Protein AF-A0A7J5X6H4-F1 (afdb_monomer_lite)

Structure (mmCIF, N/CA/C/O backbone):
data_AF-A0A7J5X6H4-F1
#
_entry.id   AF-A0A7J5X6H4-F1
#
loop_
_atom_site.group_PDB
_atom_site.id
_atom_site.type_symbol
_atom_site.label_atom_id
_atom_site.label_alt_id
_atom_site.label_comp_id
_atom_site.label_asym_id
_atom_site.label_entity_id
_atom_site.label_seq_id
_atom_site.pdbx_PDB_ins_code
_atom_site.Cartn_x
_atom_site.Cartn_y
_atom_site.Cartn_z
_atom_site.occupancy
_atom_site.B_iso_or_equiv
_atom_site.auth_seq_id
_atom_site.auth_comp_id
_atom_site.auth_asym_id
_atom_site.auth_atom_id
_atom_site.pdbx_PDB_model_num
ATOM 1 N N . MET A 1 1 ? -6.003 13.664 -10.709 1.00 38.59 1 MET A N 1
ATOM 2 C CA . MET A 1 1 ? -7.354 13.276 -10.246 1.00 38.59 1 MET A CA 1
ATOM 3 C C . MET A 1 1 ? -8.088 14.553 -9.871 1.00 38.59 1 MET A C 1
ATOM 5 O O . MET A 1 1 ? -7.784 15.135 -8.844 1.00 38.59 1 MET A O 1
ATOM 9 N N . SER A 1 2 ? -8.941 15.059 -10.762 1.00 29.34 2 SER A N 1
ATOM 10 C CA . SER A 1 2 ? -9.723 16.275 -10.517 1.00 29.34 2 SER A CA 1
ATOM 11 C C . SER A 1 2 ? -10.980 15.884 -9.742 1.00 29.34 2 SER A C 1
ATOM 13 O O . SER A 1 2 ? -11.871 15.232 -10.289 1.00 29.34 2 SER A O 1
ATOM 15 N N . TRP A 1 3 ? -11.030 16.236 -8.460 1.00 33.06 3 TRP A N 1
ATOM 16 C CA . TRP A 1 3 ? -12.261 16.201 -7.680 1.00 33.06 3 TRP A CA 1
ATOM 17 C C . TRP A 1 3 ? -13.093 17.415 -8.091 1.00 33.06 3 TRP A C 1
ATOM 19 O O . TRP A 1 3 ? -12.982 18.482 -7.498 1.00 33.06 3 TRP A O 1
ATOM 29 N N . ARG A 1 4 ? -13.897 17.293 -9.151 1.00 38.09 4 ARG A N 1
ATOM 30 C CA . ARG A 1 4 ? -14.998 18.244 -9.327 1.00 38.09 4 ARG A CA 1
ATOM 31 C C . ARG A 1 4 ? -16.050 17.879 -8.294 1.00 38.09 4 ARG A C 1
ATOM 33 O O . ARG A 1 4 ? -16.561 16.759 -8.318 1.00 38.09 4 ARG A O 1
ATOM 40 N N . ALA A 1 5 ? -16.324 18.805 -7.384 1.00 43.31 5 ALA A N 1
ATOM 41 C CA . ALA A 1 5 ? -17.472 18.722 -6.503 1.00 43.31 5 ALA A CA 1
ATOM 42 C C . ALA A 1 5 ? -18.720 18.532 -7.375 1.00 43.31 5 ALA A C 1
ATOM 44 O O . ALA A 1 5 ? -19.018 19.364 -8.232 1.00 43.31 5 ALA A O 1
ATOM 45 N N . CYS A 1 6 ? -19.420 17.413 -7.197 1.00 42.03 6 CYS A N 1
ATOM 46 C CA . CYS A 1 6 ? -20.779 17.285 -7.695 1.00 42.03 6 CYS A CA 1
ATOM 47 C C . CYS A 1 6 ? -21.624 18.251 -6.863 1.00 42.03 6 CYS A C 1
ATOM 49 O O . CYS A 1 6 ? -22.014 17.924 -5.745 1.00 42.03 6 CYS A O 1
ATOM 51 N N . THR A 1 7 ? -21.861 19.459 -7.367 1.00 52.81 7 THR A N 1
ATOM 52 C CA . THR A 1 7 ? -22.897 20.328 -6.820 1.00 52.81 7 THR A CA 1
ATOM 53 C C . THR A 1 7 ? -24.227 19.620 -7.045 1.00 52.81 7 THR A C 1
ATOM 55 O O . THR A 1 7 ? -24.666 19.443 -8.178 1.00 52.81 7 THR A O 1
ATOM 58 N N . CYS A 1 8 ? -24.822 19.123 -5.961 1.00 43.25 8 CYS A N 1
ATOM 59 C CA . CYS A 1 8 ? -26.170 18.580 -5.991 1.00 43.25 8 CYS A CA 1
ATOM 60 C C . CYS A 1 8 ? -27.119 19.772 -6.186 1.00 43.25 8 CYS A C 1
ATOM 62 O O . CYS A 1 8 ? -27.132 20.657 -5.321 1.00 43.25 8 CYS A O 1
ATOM 64 N N . PRO A 1 9 ? -27.851 19.878 -7.309 1.00 50.19 9 PRO A N 1
ATOM 65 C CA . PRO A 1 9 ? -28.861 20.914 -7.454 1.00 50.19 9 PRO A CA 1
ATOM 66 C C . PRO A 1 9 ? -29.876 20.726 -6.328 1.00 50.19 9 PRO A C 1
ATOM 68 O O . PRO A 1 9 ? -30.344 19.611 -6.102 1.00 50.19 9 PRO A O 1
ATOM 71 N N . LYS A 1 10 ? -30.196 21.790 -5.586 1.00 54.41 10 LYS A N 1
ATOM 72 C CA . LYS A 1 10 ? -31.256 21.723 -4.577 1.00 54.41 10 LYS A CA 1
ATOM 73 C C . LYS A 1 10 ? -32.559 21.375 -5.294 1.00 54.41 10 LYS A C 1
ATOM 75 O O . LYS A 1 10 ? -33.054 22.165 -6.095 1.00 54.41 10 LYS A O 1
ATOM 80 N N . TYR A 1 11 ? -33.077 20.179 -5.040 1.00 48.47 11 TYR A N 1
ATOM 81 C CA . TYR A 1 11 ? -34.356 19.756 -5.584 1.00 48.47 11 TYR A CA 1
ATOM 82 C C . TYR A 1 11 ? -35.461 20.514 -4.844 1.00 48.47 11 TYR A C 1
ATOM 84 O O . TYR A 1 11 ? -35.683 20.293 -3.657 1.00 48.47 11 TYR A O 1
ATOM 92 N N . HIS A 1 12 ? -36.111 21.451 -5.532 1.00 55.59 12 HIS A N 1
ATOM 93 C CA . HIS A 1 12 ? -37.242 22.227 -5.011 1.00 55.59 12 HIS A CA 1
ATOM 94 C C . HIS A 1 12 ? -38.598 21.721 -5.540 1.00 55.59 12 HIS A C 1
ATO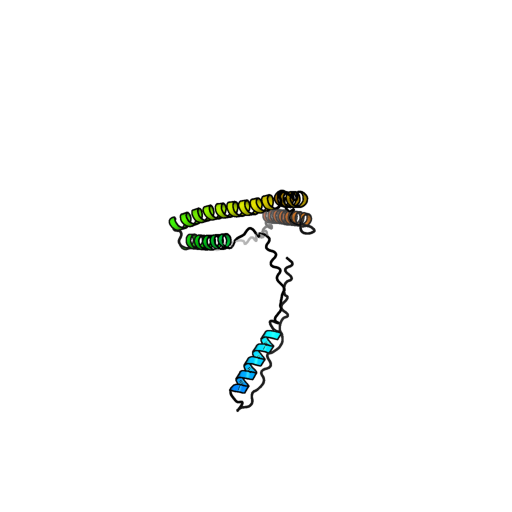M 96 O O . HIS A 1 12 ? -39.619 22.367 -5.329 1.00 55.59 12 HIS A O 1
ATOM 102 N N . GLY A 1 13 ? -38.627 20.574 -6.229 1.00 54.59 13 GLY A N 1
ATOM 103 C CA . GLY A 1 13 ? -39.860 19.982 -6.744 1.00 54.59 13 GLY A CA 1
ATOM 104 C C . GLY A 1 13 ? -40.631 19.246 -5.651 1.00 54.59 13 GLY A C 1
ATOM 105 O O . GLY A 1 13 ? -40.137 18.266 -5.095 1.00 54.59 13 GLY A O 1
ATOM 106 N N . SER A 1 14 ? -41.847 19.700 -5.352 1.00 58.19 14 SER A N 1
ATOM 107 C CA . SER A 1 14 ? -42.823 18.927 -4.583 1.00 58.19 14 SER A CA 1
ATOM 108 C C . SER A 1 14 ? -43.127 17.624 -5.326 1.00 58.19 14 SER A C 1
ATOM 110 O O . SER A 1 14 ? -43.444 17.658 -6.515 1.00 58.19 14 SER A O 1
ATOM 112 N N . ILE A 1 15 ? -43.037 16.479 -4.641 1.00 55.31 15 ILE A N 1
ATOM 113 C CA . ILE A 1 15 ? -43.498 15.195 -5.184 1.00 55.31 15 ILE A CA 1
ATOM 114 C C . ILE A 1 15 ? -44.985 15.371 -5.531 1.00 55.31 15 ILE A C 1
ATOM 116 O O . ILE A 1 15 ? -45.755 15.730 -4.637 1.00 55.31 15 ILE A O 1
ATOM 120 N N . PRO A 1 16 ? -45.414 15.171 -6.789 1.00 52.88 16 PRO A N 1
ATOM 121 C CA . PRO A 1 16 ? -46.815 15.327 -7.143 1.00 52.88 16 PRO A CA 1
ATOM 122 C C . PRO A 1 16 ? -47.627 14.230 -6.445 1.00 52.88 16 PRO A C 1
ATOM 124 O O . PRO A 1 16 ? -47.624 13.073 -6.865 1.00 52.88 16 PRO A O 1
ATOM 127 N N . SER A 1 17 ? -48.328 14.581 -5.364 1.00 58.22 17 SER A N 1
ATOM 128 C CA . SER A 1 17 ? -49.315 13.701 -4.741 1.00 58.22 17 SER A CA 1
ATOM 129 C C . SER A 1 17 ? -50.528 13.628 -5.662 1.00 58.22 17 SER A C 1
ATOM 131 O O . SER A 1 17 ? -51.411 14.486 -5.623 1.00 58.22 17 SER A O 1
ATOM 133 N N . ARG A 1 18 ? -50.545 12.631 -6.549 1.00 62.78 18 ARG A N 1
ATOM 134 C CA . ARG A 1 18 ? -51.697 12.364 -7.413 1.00 62.78 18 ARG A CA 1
ATOM 135 C C . ARG A 1 18 ? -52.830 11.785 -6.549 1.00 62.78 18 ARG A C 1
ATOM 137 O O . ARG A 1 18 ? -52.594 10.770 -5.893 1.00 62.78 18 ARG A O 1
ATOM 144 N N . PRO A 1 19 ? -54.032 12.389 -6.510 1.00 63.59 19 PRO A N 1
ATOM 145 C CA . PRO A 1 19 ? -55.163 11.809 -5.791 1.00 63.59 19 PRO A CA 1
ATOM 146 C C . PRO A 1 19 ? -55.613 10.541 -6.523 1.00 63.59 19 PRO A C 1
ATOM 148 O O . PRO A 1 19 ? -55.881 10.598 -7.724 1.00 63.59 19 PRO A O 1
ATOM 151 N N . TYR A 1 20 ? -55.677 9.404 -5.826 1.00 64.81 20 TYR A N 1
ATOM 152 C CA . TYR A 1 20 ? -56.190 8.161 -6.407 1.00 64.81 20 TYR A CA 1
ATOM 153 C C . TYR A 1 20 ? -57.707 8.077 -6.240 1.00 64.81 20 TYR A C 1
ATOM 155 O O . TYR A 1 20 ? -58.208 8.351 -5.146 1.00 64.81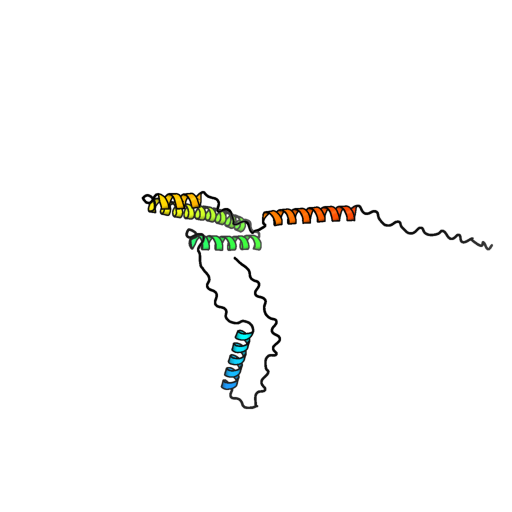 20 TYR A O 1
ATOM 163 N N . PRO A 1 21 ? -58.451 7.698 -7.294 1.00 67.38 21 PRO A N 1
ATOM 164 C CA . PRO A 1 21 ? -59.868 7.425 -7.159 1.00 67.38 21 PRO A CA 1
ATOM 165 C C . PRO A 1 21 ? -60.081 6.175 -6.285 1.00 67.38 21 PRO A C 1
ATOM 167 O O . PRO A 1 21 ? -59.311 5.215 -6.377 1.00 67.38 21 PRO A O 1
ATOM 170 N N . PRO A 1 22 ? -61.124 6.158 -5.440 1.00 59.81 22 PRO A N 1
ATOM 171 C CA . PRO A 1 22 ? -61.480 4.976 -4.669 1.00 59.81 22 PRO A CA 1
ATOM 172 C C . PRO A 1 22 ? -61.899 3.882 -5.664 1.00 59.81 22 PRO A C 1
ATOM 174 O O . PRO A 1 22 ? -62.785 4.136 -6.475 1.00 59.81 22 PRO A O 1
ATOM 177 N N . ASN A 1 23 ? -61.251 2.708 -5.617 1.00 69.06 23 ASN A N 1
ATOM 178 C CA . ASN A 1 23 ? -61.435 1.502 -6.463 1.00 69.06 23 ASN A CA 1
ATOM 179 C C . ASN A 1 23 ? -60.348 1.201 -7.516 1.00 69.06 23 ASN A C 1
ATOM 181 O O . ASN A 1 23 ? -60.580 0.374 -8.397 1.00 69.06 23 ASN A O 1
ATOM 185 N N . THR A 1 24 ? -59.151 1.790 -7.443 1.00 71.56 24 THR A N 1
ATOM 186 C CA . THR A 1 24 ? -58.036 1.308 -8.281 1.00 71.56 24 THR A CA 1
ATOM 187 C C . THR A 1 24 ? -57.603 -0.110 -7.880 1.00 71.56 24 THR A C 1
ATOM 189 O O . THR A 1 24 ? -57.346 -0.333 -6.691 1.00 71.56 24 THR A O 1
ATOM 192 N N . PRO A 1 25 ? -57.487 -1.052 -8.838 1.00 86.94 25 PRO A N 1
ATOM 193 C CA . PRO A 1 25 ? -56.925 -2.379 -8.606 1.00 86.94 25 PRO A CA 1
ATOM 194 C C . PRO A 1 25 ? -55.548 -2.297 -7.946 1.00 86.94 25 PRO A C 1
ATOM 196 O O . PRO A 1 25 ? -54.774 -1.371 -8.193 1.00 86.94 25 PRO A O 1
ATOM 199 N N . VAL A 1 26 ? -55.224 -3.287 -7.114 1.00 86.00 26 VAL A N 1
ATOM 200 C CA . VAL A 1 26 ? -53.953 -3.322 -6.371 1.00 86.00 26 VAL A CA 1
ATOM 201 C C . VAL A 1 26 ? -52.751 -3.299 -7.318 1.00 86.00 26 VAL A C 1
ATOM 203 O O . VAL A 1 26 ? -51.776 -2.599 -7.047 1.00 86.00 26 VAL A O 1
ATOM 206 N N . ASP A 1 27 ? -52.843 -3.987 -8.455 1.00 88.19 27 ASP A N 1
ATOM 207 C CA . ASP A 1 27 ? -51.769 -4.039 -9.450 1.00 88.19 27 ASP A CA 1
ATOM 208 C C . ASP A 1 27 ? -51.460 -2.657 -10.047 1.00 88.19 27 ASP A C 1
ATOM 210 O O . ASP A 1 27 ? -50.293 -2.285 -10.189 1.00 88.19 27 ASP A O 1
ATOM 214 N N . ASP A 1 28 ? -52.492 -1.848 -10.299 1.00 84.00 28 ASP A N 1
ATOM 215 C CA . ASP A 1 28 ? -52.341 -0.494 -10.838 1.00 84.00 28 ASP A CA 1
ATOM 216 C C . ASP A 1 28 ? -51.716 0.457 -9.809 1.00 84.00 28 ASP A C 1
ATOM 218 O O . ASP A 1 28 ? -50.892 1.309 -10.155 1.00 84.00 28 ASP A O 1
ATOM 222 N N . LEU A 1 29 ? -52.048 0.285 -8.525 1.00 83.88 29 LEU A N 1
ATOM 223 C CA . LEU A 1 29 ? -51.430 1.034 -7.428 1.00 83.88 29 LEU A CA 1
ATOM 224 C C . LEU A 1 29 ? -49.943 0.698 -7.282 1.00 83.88 29 LEU A C 1
ATOM 226 O O . LEU A 1 29 ? -49.116 1.603 -7.135 1.00 83.88 29 LEU A O 1
ATOM 230 N N . VAL A 1 30 ? -49.587 -0.587 -7.362 1.00 88.50 30 VAL A N 1
ATOM 231 C CA . VAL A 1 30 ? -48.191 -1.045 -7.295 1.00 88.50 30 VAL A CA 1
ATOM 232 C C . VAL A 1 30 ? -47.394 -0.533 -8.497 1.00 88.50 30 VAL A C 1
ATOM 234 O O . VAL A 1 30 ? -46.288 -0.010 -8.327 1.00 88.50 30 VAL A O 1
ATOM 237 N N . ALA A 1 31 ? -47.955 -0.616 -9.705 1.00 87.88 31 ALA A N 1
ATOM 238 C CA . ALA A 1 31 ? -47.326 -0.087 -10.913 1.00 87.88 31 ALA A CA 1
ATOM 239 C C . ALA A 1 31 ? -47.086 1.427 -10.809 1.00 87.88 31 ALA A C 1
ATOM 241 O O . ALA A 1 31 ? -45.994 1.923 -11.114 1.00 87.88 31 ALA A O 1
ATOM 242 N N . CYS A 1 32 ? -48.073 2.174 -10.316 1.00 85.06 32 CYS A N 1
ATOM 243 C CA . CYS A 1 32 ? -47.926 3.610 -10.149 1.00 85.06 32 CYS A CA 1
ATOM 244 C C . CYS A 1 32 ? -46.918 3.989 -9.053 1.00 85.06 32 CYS A C 1
ATOM 246 O O . CYS A 1 32 ? -46.168 4.953 -9.210 1.00 85.06 32 CYS A O 1
ATOM 248 N N . TYR A 1 33 ? -46.858 3.228 -7.960 1.00 87.94 33 TYR A N 1
ATOM 249 C CA . TYR A 1 33 ? -45.852 3.430 -6.917 1.00 87.94 33 TYR A CA 1
ATOM 250 C C . TYR A 1 33 ? -44.434 3.234 -7.467 1.00 87.94 33 TYR A C 1
ATOM 252 O O . TYR A 1 33 ? -43.574 4.104 -7.314 1.00 87.94 33 TYR A O 1
ATOM 260 N N . ASN A 1 34 ? -44.205 2.121 -8.166 1.00 92.06 34 ASN A N 1
ATOM 261 C CA . ASN A 1 34 ? -42.896 1.791 -8.726 1.00 92.06 34 ASN A CA 1
ATOM 262 C C . ASN A 1 34 ? -42.441 2.819 -9.770 1.00 92.06 34 ASN A C 1
ATOM 264 O O . ASN A 1 34 ? -41.273 3.209 -9.786 1.00 92.06 34 ASN A O 1
ATOM 268 N N . THR A 1 35 ? -43.360 3.298 -10.613 1.00 89.25 35 THR A N 1
ATOM 269 C CA . THR A 1 35 ? -43.052 4.335 -11.610 1.00 89.25 35 THR A CA 1
ATOM 270 C C . THR A 1 35 ? -42.744 5.682 -10.956 1.00 89.25 35 THR A C 1
ATOM 272 O O . THR A 1 35 ? -41.761 6.321 -11.330 1.00 89.25 35 THR A O 1
ATOM 275 N N . ALA A 1 36 ? -43.500 6.098 -9.935 1.00 87.38 36 ALA A N 1
ATOM 276 C CA . ALA A 1 36 ? -43.218 7.325 -9.188 1.00 87.38 36 ALA A CA 1
ATOM 277 C C . ALA A 1 36 ? -41.858 7.273 -8.469 1.00 87.38 36 ALA A C 1
ATOM 279 O O . ALA A 1 36 ? -41.112 8.258 -8.479 1.00 87.38 36 ALA A O 1
ATOM 280 N N . LEU A 1 37 ? -41.507 6.122 -7.887 1.00 88.19 37 LEU A N 1
ATOM 281 C CA . LEU A 1 37 ? -40.204 5.899 -7.263 1.00 88.19 37 LEU A CA 1
ATOM 282 C C . LEU A 1 37 ? -39.071 5.990 -8.295 1.00 88.19 37 LEU A C 1
ATOM 284 O O . LEU A 1 37 ? -38.091 6.695 -8.058 1.00 88.19 37 LEU A O 1
ATOM 288 N N . ALA A 1 38 ? -39.220 5.325 -9.446 1.00 87.94 38 ALA A N 1
ATOM 289 C CA . ALA A 1 38 ? -38.225 5.344 -10.517 1.00 87.94 38 ALA A CA 1
ATOM 290 C C . ALA A 1 38 ? -37.979 6.768 -11.042 1.00 87.94 38 ALA A C 1
ATOM 292 O O . ALA A 1 38 ? -36.837 7.220 -11.073 1.00 87.94 38 ALA A O 1
ATOM 293 N N . LEU A 1 39 ? -39.048 7.516 -11.337 1.00 88.88 39 LEU A N 1
ATOM 294 C CA . LEU A 1 39 ? -38.953 8.911 -11.782 1.00 88.88 39 LEU A CA 1
ATOM 295 C C . LEU A 1 39 ? -38.299 9.815 -10.728 1.00 88.88 39 LEU A C 1
ATOM 297 O O . LEU A 1 39 ? -37.515 10.701 -11.066 1.00 88.88 39 LEU A O 1
ATOM 301 N N . SER A 1 40 ? -38.590 9.583 -9.447 1.00 88.00 40 SER A N 1
ATOM 302 C CA . SER A 1 40 ? -37.969 10.336 -8.353 1.00 88.00 40 SER A CA 1
ATOM 303 C C . SER A 1 40 ? -36.473 10.030 -8.231 1.00 88.00 40 SER A C 1
ATOM 305 O O . SER A 1 40 ? -35.673 10.943 -8.025 1.00 88.00 40 SER A O 1
ATOM 307 N N . LEU A 1 41 ? -36.079 8.763 -8.391 1.00 87.94 41 LEU A N 1
ATOM 308 C CA . LEU A 1 41 ? -34.676 8.350 -8.396 1.00 87.94 41 LEU A CA 1
ATOM 309 C C . LEU A 1 41 ? -33.922 8.944 -9.587 1.00 87.94 41 LEU A C 1
ATOM 311 O O . LEU A 1 41 ? -32.843 9.495 -9.388 1.00 87.94 41 LEU A O 1
ATOM 315 N N . ASP A 1 42 ? -34.503 8.921 -10.785 1.00 87.50 42 ASP A N 1
ATOM 316 C CA . ASP A 1 42 ? -33.888 9.516 -11.976 1.00 87.50 42 ASP A CA 1
ATOM 317 C C . ASP A 1 42 ? -33.728 11.037 -11.847 1.00 87.50 42 ASP A C 1
ATOM 319 O O . ASP A 1 42 ? -32.726 11.603 -12.291 1.00 87.50 42 ASP A O 1
ATOM 323 N N . ALA A 1 43 ? -34.683 11.707 -11.196 1.00 87.88 43 ALA A N 1
ATOM 324 C CA . ALA A 1 43 ? -34.642 13.150 -10.996 1.00 87.88 43 ALA A CA 1
ATOM 325 C C . ALA A 1 43 ? -33.637 13.582 -9.910 1.00 87.88 43 ALA A C 1
ATOM 327 O O . ALA A 1 43 ? -32.933 14.581 -10.081 1.00 87.88 43 ALA A O 1
ATOM 328 N N . LEU A 1 44 ? -33.565 12.848 -8.795 1.00 87.94 44 LEU A N 1
ATOM 329 C CA . LEU A 1 44 ? -32.693 13.173 -7.657 1.00 87.94 44 LEU A CA 1
ATOM 330 C C . LEU A 1 44 ? -31.269 12.633 -7.821 1.00 87.94 44 LEU A C 1
ATOM 332 O O . LEU A 1 44 ? -30.303 13.261 -7.385 1.00 87.94 44 LEU A O 1
ATOM 336 N N . ALA A 1 45 ? -31.131 11.460 -8.429 1.00 82.31 45 ALA A N 1
ATOM 337 C CA . ALA A 1 45 ? -29.884 10.722 -8.545 1.00 82.31 45 ALA A CA 1
ATOM 338 C C . ALA A 1 45 ? -29.777 10.065 -9.933 1.00 82.31 45 ALA A C 1
ATOM 340 O O . ALA A 1 45 ? -29.727 8.837 -10.029 1.00 82.31 45 ALA A O 1
ATOM 341 N N . PRO A 1 46 ? -29.697 10.868 -11.014 1.00 85.00 46 PRO A N 1
ATOM 342 C CA . PRO A 1 46 ? -29.613 10.338 -12.367 1.00 85.00 46 PRO A CA 1
ATOM 343 C C . PRO A 1 46 ? -28.434 9.378 -12.492 1.00 85.00 46 PRO A C 1
ATOM 345 O O . PRO A 1 46 ? -27.313 9.683 -12.054 1.00 85.00 46 PRO A O 1
ATOM 348 N N . LEU A 1 47 ? -28.678 8.231 -13.124 1.00 83.94 47 LEU A N 1
ATOM 349 C CA . LEU A 1 47 ? -27.647 7.232 -13.351 1.00 83.94 47 LEU A CA 1
ATOM 350 C C . LEU A 1 47 ? -26.548 7.822 -14.243 1.00 83.94 47 LEU A C 1
ATOM 352 O O . LEU A 1 47 ? -26.738 8.083 -15.429 1.00 83.94 47 LEU A O 1
ATOM 356 N N . LYS A 1 48 ? -25.365 8.028 -13.664 1.00 84.81 48 LYS A N 1
ATOM 357 C CA . LYS A 1 48 ? -24.184 8.511 -14.384 1.00 84.81 48 LYS A CA 1
ATOM 358 C C . LYS A 1 48 ? -23.182 7.380 -14.525 1.00 84.81 48 LYS A C 1
ATOM 360 O O . LYS A 1 48 ? -22.460 7.056 -13.584 1.00 84.81 48 LYS A O 1
ATOM 365 N N . THR A 1 49 ? -23.086 6.815 -15.722 1.00 86.12 49 THR A N 1
ATOM 366 C CA . THR A 1 49 ? -22.008 5.886 -16.060 1.00 86.12 49 THR A CA 1
ATOM 367 C C . THR A 1 49 ? -20.706 6.658 -16.234 1.00 86.12 49 THR A C 1
ATOM 369 O O . THR A 1 49 ? -20.612 7.571 -17.056 1.00 86.12 49 THR A O 1
ATOM 372 N N . ARG A 1 50 ? -19.682 6.295 -15.462 1.00 81.38 50 ARG A N 1
ATOM 373 C CA . ARG A 1 50 ? -18.324 6.824 -15.620 1.00 81.38 50 ARG A CA 1
ATOM 374 C C . ARG A 1 50 ? -17.409 5.686 -16.027 1.00 81.38 50 ARG A C 1
ATOM 376 O O . ARG A 1 50 ? -17.395 4.642 -15.383 1.00 81.38 50 ARG A O 1
ATOM 383 N N . THR A 1 51 ? -16.617 5.906 -17.066 1.00 78.75 51 THR A N 1
ATOM 384 C CA . THR A 1 51 ? -15.539 4.991 -17.423 1.00 78.75 51 THR A CA 1
ATOM 385 C C . THR A 1 51 ? -14.412 5.146 -16.407 1.00 78.75 51 THR A C 1
ATOM 387 O O . THR A 1 51 ? -13.852 6.228 -16.218 1.00 78.75 51 THR A O 1
ATOM 390 N N . VAL A 1 52 ? -14.104 4.061 -15.701 1.00 73.75 52 VAL A N 1
ATOM 391 C CA . VAL A 1 52 ? -12.969 4.007 -14.779 1.00 73.75 52 VAL A CA 1
ATOM 392 C C . VAL A 1 52 ? -11.841 3.275 -15.491 1.00 73.75 52 VAL A C 1
ATOM 394 O O . VAL A 1 52 ? -11.962 2.105 -15.838 1.00 73.75 52 VAL A O 1
ATOM 397 N N . SER A 1 53 ? -10.737 3.979 -15.734 1.00 62.44 53 SER A N 1
ATOM 398 C CA . SER A 1 53 ? -9.499 3.356 -16.195 1.00 62.44 53 SER A CA 1
ATOM 399 C C . SER A 1 53 ? -8.833 2.666 -15.006 1.00 62.44 53 SER A C 1
ATOM 401 O O . SER A 1 53 ? -8.403 3.320 -14.054 1.00 62.44 53 SER A O 1
ATOM 403 N N . TYR A 1 54 ? -8.715 1.343 -15.075 1.00 59.44 54 TYR A N 1
ATOM 404 C CA . TYR A 1 54 ? -7.850 0.576 -14.185 1.00 59.44 54 TYR A CA 1
ATOM 405 C C . TYR A 1 54 ? -6.421 0.595 -14.730 1.00 59.44 54 TYR A C 1
ATOM 407 O O . TYR A 1 54 ? -5.868 -0.435 -15.109 1.00 59.44 54 TYR A O 1
ATOM 415 N N . ASN A 1 55 ? -5.791 1.770 -14.776 1.00 58.25 55 ASN A N 1
ATOM 416 C CA . ASN A 1 55 ? -4.336 1.792 -14.856 1.00 58.25 55 ASN A CA 1
ATOM 417 C C . ASN A 1 55 ? -3.830 1.165 -13.559 1.00 58.25 55 ASN A C 1
ATOM 419 O O . ASN A 1 55 ? -4.006 1.746 -12.493 1.00 58.25 55 ASN A O 1
ATOM 423 N N . CYS A 1 56 ? -3.262 -0.039 -13.630 1.00 59.84 56 CYS A N 1
ATOM 424 C CA . CYS A 1 56 ? -2.617 -0.666 -12.487 1.00 59.84 56 CYS A CA 1
ATOM 425 C C . CYS A 1 56 ? -1.214 -0.054 -12.361 1.00 59.84 56 CYS A C 1
ATOM 427 O O . CYS A 1 56 ? -0.321 -0.453 -13.109 1.00 59.84 56 CYS A O 1
ATOM 429 N N . PRO A 1 57 ? -0.969 0.912 -11.452 1.00 67.62 57 PRO A N 1
ATOM 430 C CA . PRO A 1 57 ? 0.354 1.525 -11.318 1.00 67.62 57 PRO A CA 1
ATOM 431 C C . PRO A 1 57 ? 1.418 0.524 -10.833 1.00 67.62 57 PRO A C 1
ATOM 433 O O . PRO A 1 57 ? 2.609 0.822 -10.865 1.00 67.62 57 PRO A O 1
ATOM 436 N N . ALA A 1 58 ? 1.001 -0.659 -10.370 1.00 82.75 58 A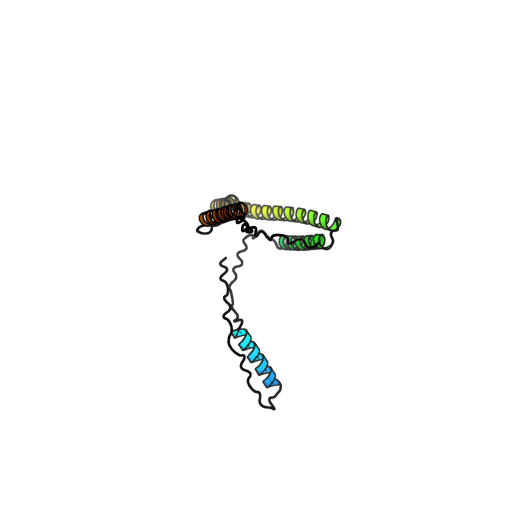LA A N 1
ATOM 437 C CA . ALA A 1 58 ? 1.858 -1.684 -9.797 1.00 82.75 58 ALA A CA 1
ATOM 438 C C . ALA A 1 58 ? 1.423 -3.089 -10.262 1.00 82.75 58 ALA A C 1
ATOM 440 O O . ALA A 1 58 ? 0.802 -3.820 -9.491 1.00 82.75 58 ALA A O 1
ATOM 441 N N . PRO A 1 59 ? 1.747 -3.494 -11.503 1.00 86.62 59 PRO A N 1
ATOM 442 C CA . PRO A 1 59 ? 1.481 -4.850 -12.008 1.00 86.62 59 PRO A CA 1
ATOM 443 C C . PRO A 1 59 ? 2.116 -5.961 -11.152 1.00 86.62 59 PRO A C 1
ATOM 445 O O . PRO A 1 59 ? 1.587 -7.063 -11.084 1.00 86.62 59 PRO A O 1
ATOM 448 N N . TRP A 1 60 ? 3.192 -5.651 -10.424 1.00 91.12 60 TRP A N 1
ATOM 449 C CA . TRP A 1 60 ? 3.830 -6.539 -9.445 1.00 91.12 60 TRP A CA 1
ATOM 450 C C . TRP A 1 60 ? 3.037 -6.711 -8.135 1.00 91.12 60 TRP A C 1
ATOM 452 O O . TRP A 1 60 ? 3.426 -7.502 -7.281 1.00 91.12 60 TRP A O 1
ATOM 462 N N . PHE A 1 61 ? 1.941 -5.973 -7.928 1.00 93.56 61 PHE A N 1
ATOM 463 C CA . PHE A 1 61 ? 1.126 -6.064 -6.715 1.00 93.56 61 PHE A CA 1
ATOM 464 C C . PHE A 1 61 ? 0.058 -7.161 -6.851 1.00 93.56 61 PHE A C 1
ATOM 466 O O . PHE A 1 61 ? -1.062 -6.924 -7.315 1.00 93.56 61 PHE A O 1
ATOM 473 N N . THR A 1 62 ? 0.432 -8.376 -6.459 1.00 93.62 62 THR A N 1
ATOM 474 C CA . THR A 1 62 ? -0.345 -9.612 -6.633 1.00 93.62 62 THR A CA 1
ATOM 475 C C . THR A 1 62 ? -1.551 -9.726 -5.689 1.00 93.62 62 THR A C 1
ATOM 477 O O . THR A 1 62 ? -1.694 -8.984 -4.713 1.00 93.62 62 THR A O 1
ATOM 480 N N . ALA A 1 63 ? -2.447 -10.682 -5.969 1.00 94.19 63 ALA A N 1
ATOM 481 C CA . ALA A 1 63 ? -3.583 -10.997 -5.098 1.00 94.19 63 ALA A CA 1
ATOM 482 C C . ALA A 1 63 ? -3.142 -11.484 -3.703 1.00 94.19 63 ALA A C 1
ATOM 484 O O . ALA A 1 63 ? -3.767 -11.128 -2.706 1.00 94.19 63 ALA A O 1
ATOM 485 N N . GLU A 1 64 ? -2.025 -12.211 -3.625 1.00 95.44 64 GLU A N 1
ATOM 486 C CA . GLU A 1 64 ? -1.400 -12.628 -2.365 1.00 95.44 64 GLU A CA 1
ATOM 487 C C . GLU A 1 64 ? -1.039 -11.413 -1.498 1.00 95.44 64 GLU A C 1
ATOM 489 O O . GLU A 1 64 ? -1.485 -11.310 -0.355 1.00 95.44 64 GLU A O 1
ATOM 494 N N . LEU A 1 65 ? -0.342 -10.420 -2.065 1.00 96.75 65 LEU A N 1
ATOM 495 C CA . LEU A 1 65 ? 0.010 -9.188 -1.352 1.00 96.75 65 LEU A CA 1
ATOM 496 C C . LEU A 1 65 ? -1.226 -8.399 -0.899 1.00 96.75 65 LEU A C 1
ATOM 498 O O . LEU A 1 65 ? -1.221 -7.808 0.185 1.00 96.75 65 LEU A O 1
ATOM 502 N N . ARG A 1 66 ? -2.308 -8.402 -1.691 1.00 95.81 66 ARG A N 1
ATOM 503 C CA . ARG A 1 66 ? -3.597 -7.809 -1.283 1.00 95.81 66 ARG A CA 1
ATOM 504 C C . ARG A 1 66 ? -4.177 -8.522 -0.066 1.00 95.81 66 ARG A C 1
ATOM 506 O O . ARG A 1 66 ? -4.586 -7.845 0.878 1.00 95.81 66 ARG A O 1
ATOM 513 N N . SER A 1 67 ? -4.173 -9.854 -0.074 1.00 97.19 67 SER A N 1
ATOM 514 C CA . SER A 1 67 ? -4.641 -10.674 1.047 1.00 97.19 67 SER A CA 1
ATOM 515 C C . SER A 1 67 ? -3.813 -10.414 2.308 1.00 97.19 67 SER A C 1
ATOM 517 O O . SER A 1 67 ? -4.364 -10.068 3.355 1.00 97.19 67 SER A O 1
ATOM 519 N N . MET A 1 68 ? -2.481 -10.434 2.195 1.00 97.81 68 MET A N 1
ATOM 520 C CA . MET A 1 68 ? -1.581 -10.134 3.313 1.00 97.81 68 MET A CA 1
ATOM 521 C C . MET A 1 68 ? -1.813 -8.730 3.881 1.00 97.81 68 MET A C 1
ATOM 523 O O . MET A 1 68 ? -1.850 -8.559 5.101 1.00 97.81 68 MET A O 1
ATOM 527 N N . LYS A 1 69 ? -2.022 -7.726 3.019 1.00 96.75 69 LYS A N 1
ATOM 528 C CA . LYS A 1 69 ? -2.330 -6.350 3.436 1.00 96.75 69 LYS A CA 1
ATOM 529 C C . LYS A 1 69 ? -3.675 -6.257 4.163 1.00 96.75 69 LYS A C 1
ATOM 531 O O . LYS A 1 69 ? -3.778 -5.533 5.154 1.00 96.75 69 LYS A O 1
ATOM 536 N N . ALA A 1 70 ? -4.695 -6.981 3.704 1.00 97.88 70 ALA A N 1
ATOM 537 C CA . ALA A 1 70 ? -5.991 -7.047 4.377 1.00 97.88 70 ALA A CA 1
ATOM 538 C C . ALA A 1 70 ? -5.882 -7.725 5.755 1.00 97.88 70 ALA A C 1
ATOM 540 O O . ALA A 1 70 ? -6.400 -7.196 6.743 1.00 97.88 70 ALA A O 1
ATOM 541 N N . ALA A 1 71 ? -5.143 -8.834 5.843 1.00 97.75 71 ALA A N 1
ATOM 542 C CA . ALA A 1 71 ? -4.852 -9.519 7.101 1.00 97.75 71 ALA A CA 1
ATOM 543 C C . ALA A 1 71 ? -4.079 -8.620 8.081 1.00 97.75 71 ALA A C 1
ATOM 545 O O . ALA A 1 71 ? -4.436 -8.541 9.254 1.00 97.75 71 ALA A O 1
ATOM 546 N N . CYS A 1 72 ? -3.112 -7.843 7.586 1.00 97.56 72 CYS A N 1
ATOM 547 C CA . CYS A 1 72 ? -2.384 -6.852 8.377 1.00 97.56 72 CYS A CA 1
ATOM 548 C C . CYS A 1 72 ? -3.333 -5.823 9.019 1.00 97.56 72 CYS A C 1
ATOM 550 O O . CYS A 1 72 ? -3.259 -5.576 10.220 1.00 97.56 72 CYS A O 1
ATOM 552 N N . ARG A 1 73 ? -4.308 -5.296 8.259 1.00 97.81 73 ARG A N 1
ATOM 553 C CA . ARG A 1 73 ? -5.342 -4.389 8.799 1.00 97.81 73 ARG A CA 1
ATOM 554 C C . ARG A 1 73 ? -6.264 -5.062 9.813 1.00 97.81 73 ARG A C 1
ATOM 556 O O . ARG A 1 73 ? -6.723 -4.404 10.744 1.00 97.81 73 ARG A O 1
ATOM 563 N N . ARG A 1 74 ? -6.571 -6.348 9.633 1.00 97.94 74 ARG A N 1
ATOM 564 C CA . ARG A 1 74 ? -7.364 -7.116 10.602 1.00 97.94 74 ARG A CA 1
ATOM 565 C C . ARG A 1 74 ? -6.609 -7.272 11.921 1.00 97.94 74 ARG A C 1
ATOM 567 O O . ARG A 1 74 ? -7.204 -7.021 12.964 1.00 97.94 74 ARG A O 1
ATOM 574 N N . LEU A 1 75 ? -5.326 -7.625 11.863 1.00 97.75 75 LEU A N 1
ATOM 575 C CA . LEU A 1 75 ? -4.464 -7.735 13.040 1.00 97.75 75 LEU A CA 1
ATOM 576 C C . LEU A 1 75 ? -4.297 -6.385 13.736 1.00 97.75 75 LEU A C 1
ATOM 578 O O . LEU A 1 75 ? -4.504 -6.313 14.936 1.00 97.75 75 LEU A O 1
ATOM 582 N N . GLU A 1 76 ? -4.061 -5.302 12.992 1.00 97.56 76 GLU A N 1
ATOM 583 C CA . GLU A 1 76 ? -3.976 -3.946 13.555 1.00 97.56 76 GLU A CA 1
ATOM 584 C C . GLU A 1 76 ? -5.232 -3.577 14.362 1.00 97.56 76 GLU A C 1
ATOM 586 O O . GLU A 1 76 ? -5.135 -3.083 15.487 1.00 97.56 76 GLU A O 1
ATOM 591 N N . ARG A 1 77 ? -6.424 -3.840 13.805 1.00 98.31 77 ARG A N 1
ATOM 592 C CA . ARG A 1 77 ? -7.693 -3.607 14.510 1.00 98.31 77 ARG A CA 1
ATOM 593 C C . ARG A 1 77 ? -7.833 -4.494 15.743 1.00 98.31 77 ARG A C 1
ATOM 595 O O . ARG A 1 77 ? -8.271 -4.002 16.777 1.00 98.31 77 ARG A O 1
ATOM 602 N N . LEU A 1 78 ? -7.449 -5.766 15.641 1.00 97.75 78 LEU A N 1
ATOM 603 C CA . LEU A 1 78 ? -7.492 -6.704 16.760 1.00 97.75 78 LEU A CA 1
ATOM 604 C C . LEU A 1 78 ? -6.580 -6.242 17.902 1.00 97.75 78 LEU A C 1
ATOM 606 O O . LEU A 1 78 ? -7.033 -6.171 19.041 1.00 97.75 78 LEU A O 1
ATOM 610 N N . THR A 1 79 ? -5.339 -5.854 17.601 1.00 97.50 79 THR A N 1
ATOM 611 C CA . THR A 1 79 ? -4.386 -5.322 18.583 1.00 97.50 79 THR A CA 1
ATOM 612 C C . THR A 1 79 ? -4.943 -4.083 19.283 1.00 97.50 79 THR A C 1
ATOM 614 O O . THR A 1 79 ? -4.874 -3.996 20.505 1.00 97.50 79 THR A O 1
ATOM 617 N N . ARG A 1 80 ? -5.543 -3.145 18.535 1.00 96.62 80 ARG A N 1
ATOM 618 C CA . ARG A 1 80 ? -6.152 -1.933 19.113 1.00 96.62 80 ARG A CA 1
ATOM 619 C C . ARG A 1 80 ? -7.380 -2.222 19.974 1.00 96.62 80 ARG A C 1
ATOM 621 O O . ARG A 1 80 ? -7.589 -1.520 20.952 1.00 96.62 80 ARG A O 1
ATOM 628 N N . GLY A 1 81 ? -8.192 -3.210 19.597 1.00 97.75 81 GLY A N 1
ATOM 629 C CA . GLY A 1 81 ? -9.417 -3.550 20.325 1.00 97.75 81 GLY A CA 1
ATOM 630 C C . GLY A 1 81 ? -9.178 -4.370 21.592 1.00 97.75 81 GLY A C 1
ATOM 631 O O . GLY A 1 81 ? -9.926 -4.238 22.550 1.00 97.75 81 GLY A O 1
ATOM 632 N N . THR A 1 82 ? -8.147 -5.213 21.602 1.00 96.69 82 THR A N 1
ATOM 633 C CA . THR A 1 82 ? -7.877 -6.145 22.712 1.00 96.69 82 THR A CA 1
ATOM 634 C C . THR A 1 82 ? -6.783 -5.669 23.662 1.00 96.69 82 THR A C 1
ATOM 636 O O . THR A 1 82 ? -6.810 -6.028 24.832 1.00 96.69 82 THR A O 1
ATOM 639 N N . GLY A 1 83 ? -5.788 -4.920 23.174 1.00 94.31 83 GLY A N 1
ATOM 640 C CA . GLY A 1 83 ? -4.628 -4.503 23.967 1.00 94.31 83 GLY A CA 1
ATOM 641 C C . GLY A 1 83 ? -3.681 -5.635 24.396 1.00 94.31 83 GLY A C 1
ATOM 642 O O . GLY A 1 83 ? -2.734 -5.375 25.130 1.00 94.31 83 GLY A O 1
ATOM 643 N N . LEU A 1 84 ? -3.897 -6.881 23.951 1.00 96.88 84 LEU A N 1
ATOM 644 C CA . LEU A 1 84 ? -3.077 -8.028 24.359 1.00 96.88 84 LEU A CA 1
ATOM 645 C C . LEU A 1 84 ? -1.737 -8.071 23.612 1.00 96.88 84 LEU A C 1
ATOM 647 O O . LEU A 1 84 ? -1.678 -7.909 22.388 1.00 96.88 84 LEU A O 1
ATOM 651 N N . THR A 1 85 ? -0.670 -8.407 24.340 1.00 96.88 85 THR A N 1
ATOM 652 C CA . THR A 1 85 ? 0.699 -8.514 23.806 1.00 96.88 85 THR A CA 1
ATOM 653 C C . THR A 1 85 ? 0.811 -9.527 22.669 1.00 96.88 85 THR A C 1
ATOM 655 O O . THR A 1 85 ? 1.408 -9.222 21.641 1.00 96.88 85 THR A O 1
ATOM 658 N N . VAL A 1 86 ? 0.144 -10.680 22.782 1.00 97.81 86 VAL A N 1
ATOM 659 C CA . VAL A 1 86 ? 0.153 -11.730 21.745 1.00 97.81 86 VAL A CA 1
ATOM 660 C C . VAL A 1 86 ? -0.375 -11.204 20.405 1.00 97.81 86 VAL A C 1
ATOM 662 O O . VAL A 1 86 ? 0.169 -11.501 19.343 1.00 97.81 86 VAL A O 1
ATOM 665 N N . HIS A 1 87 ? -1.417 -10.367 20.426 1.00 97.75 87 HIS A N 1
ATOM 666 C CA . HIS A 1 87 ? -1.952 -9.766 19.205 1.00 97.75 87 HIS A CA 1
ATOM 667 C C . HIS A 1 87 ? -1.022 -8.697 18.629 1.00 97.75 87 HIS A C 1
ATOM 669 O O . HIS A 1 87 ? -0.967 -8.529 17.410 1.00 97.75 87 HIS A O 1
ATOM 675 N N . LEU A 1 88 ? -0.289 -7.970 19.477 1.00 97.88 88 LEU A N 1
ATOM 676 C CA . LEU A 1 88 ? 0.734 -7.026 19.029 1.00 97.88 88 LEU A CA 1
ATOM 677 C C . LEU A 1 88 ? 1.918 -7.746 18.371 1.00 97.88 88 LEU A C 1
ATOM 679 O O . LEU A 1 88 ? 2.400 -7.291 17.334 1.00 97.88 88 LEU A O 1
ATOM 683 N N . GLU A 1 89 ? 2.377 -8.852 18.950 1.00 98.19 89 GLU A N 1
ATOM 684 C CA . GLU A 1 89 ? 3.446 -9.688 18.393 1.00 98.19 89 GLU A CA 1
ATOM 685 C C . GLU A 1 89 ? 3.032 -10.281 17.046 1.00 98.19 89 GLU A C 1
ATOM 687 O O . GLU A 1 89 ? 3.707 -10.037 16.045 1.00 98.19 89 GLU A O 1
ATOM 692 N N . ALA A 1 90 ? 1.848 -10.898 16.973 1.00 98.06 90 ALA A N 1
ATOM 693 C CA . ALA A 1 90 ? 1.299 -11.416 15.722 1.00 98.06 90 ALA A CA 1
ATOM 694 C C . ALA A 1 90 ? 1.186 -10.331 14.634 1.00 98.06 90 ALA A C 1
ATOM 696 O O . ALA A 1 90 ? 1.512 -10.570 13.470 1.00 98.06 90 ALA A O 1
ATOM 697 N N . TYR A 1 91 ? 0.763 -9.112 14.995 1.00 98.19 91 TYR A N 1
ATOM 698 C CA . TYR A 1 91 ? 0.747 -7.981 14.066 1.00 98.19 91 TYR A CA 1
ATOM 699 C C . TYR A 1 91 ? 2.155 -7.617 13.572 1.00 98.19 91 TYR A C 1
ATOM 701 O O . TYR A 1 91 ? 2.354 -7.448 12.367 1.00 98.19 91 TYR A O 1
ATOM 709 N N . LYS A 1 92 ? 3.139 -7.510 14.473 1.00 98.12 92 LYS A N 1
ATOM 710 C CA . LYS A 1 92 ? 4.530 -7.175 14.123 1.00 98.12 92 LYS A CA 1
ATOM 711 C C . LYS A 1 92 ? 5.150 -8.219 13.198 1.00 98.12 92 LYS A C 1
ATOM 713 O O . LYS A 1 92 ? 5.765 -7.843 12.196 1.00 98.12 92 LYS A O 1
ATOM 718 N N . ASP A 1 93 ? 4.960 -9.498 13.497 1.00 98.38 93 ASP A N 1
ATOM 719 C CA . ASP A 1 93 ? 5.480 -10.591 12.678 1.00 98.38 93 ASP A CA 1
ATOM 720 C C . ASP A 1 93 ? 4.816 -10.617 11.301 1.00 98.38 93 ASP A C 1
ATOM 722 O O . ASP A 1 93 ? 5.501 -10.706 10.280 1.00 98.38 93 ASP A O 1
ATOM 726 N N . HIS A 1 94 ? 3.500 -10.403 11.239 1.00 98.25 94 HIS A N 1
ATOM 727 C CA . HIS A 1 94 ? 2.789 -10.324 9.963 1.00 98.25 94 HIS A CA 1
ATOM 728 C C . HIS A 1 94 ? 3.218 -9.114 9.122 1.00 98.25 94 HIS A C 1
ATOM 730 O O . HIS A 1 94 ? 3.343 -9.211 7.900 1.00 98.25 94 HIS A O 1
ATOM 736 N N . VAL A 1 95 ? 3.499 -7.967 9.753 1.00 98.06 95 VAL A N 1
ATOM 737 C CA . VAL A 1 95 ? 4.074 -6.794 9.071 1.00 98.06 95 VAL A CA 1
ATOM 738 C C . VAL A 1 95 ? 5.456 -7.113 8.500 1.00 98.06 95 VAL A C 1
ATOM 740 O O . VAL A 1 95 ? 5.750 -6.688 7.379 1.00 98.06 95 VAL A O 1
ATOM 743 N N . ARG A 1 96 ? 6.298 -7.847 9.239 1.00 98.38 96 ARG A N 1
ATOM 744 C CA . ARG A 1 96 ? 7.625 -8.278 8.770 1.00 98.38 96 ARG A CA 1
ATOM 745 C C . ARG A 1 96 ? 7.496 -9.180 7.542 1.00 98.38 96 ARG A C 1
ATOM 747 O O . ARG A 1 96 ? 8.006 -8.818 6.481 1.00 98.38 96 ARG A O 1
ATOM 754 N N . ALA A 1 97 ? 6.702 -10.244 7.647 1.00 98.19 97 ALA A N 1
ATOM 755 C CA . ALA A 1 97 ? 6.439 -11.172 6.547 1.00 98.19 97 ALA A CA 1
ATOM 756 C C . ALA A 1 97 ? 5.860 -10.459 5.311 1.00 98.19 97 ALA A C 1
ATOM 758 O O . ALA A 1 97 ? 6.268 -10.713 4.179 1.00 98.19 97 ALA A O 1
ATOM 759 N N . TYR A 1 98 ? 4.945 -9.504 5.508 1.00 98.19 98 TYR A N 1
ATOM 760 C CA . TYR A 1 98 ? 4.397 -8.702 4.414 1.00 98.19 98 TYR A CA 1
ATOM 761 C C . TYR A 1 98 ? 5.464 -7.854 3.708 1.00 98.19 98 TYR A C 1
ATOM 763 O O . TYR A 1 98 ? 5.476 -7.797 2.478 1.00 98.19 98 TYR A O 1
ATOM 771 N N . LYS A 1 99 ? 6.373 -7.206 4.448 1.00 97.94 99 LYS A N 1
ATOM 772 C CA . LYS A 1 99 ? 7.470 -6.415 3.857 1.00 97.94 99 LYS A CA 1
ATOM 773 C C . LYS A 1 99 ? 8.440 -7.288 3.060 1.00 97.94 99 LYS A C 1
ATOM 775 O O . LYS A 1 99 ? 8.872 -6.887 1.976 1.00 97.94 99 LYS A O 1
ATOM 780 N N . GLU A 1 100 ? 8.752 -8.472 3.568 1.00 98.19 100 GLU A N 1
ATOM 781 C CA . GLU A 1 100 ? 9.598 -9.452 2.883 1.00 98.19 100 GLU A CA 1
ATOM 782 C C . GLU A 1 100 ? 8.937 -9.944 1.593 1.00 98.19 100 GLU A C 1
ATOM 784 O O . GLU A 1 100 ? 9.535 -9.850 0.521 1.00 98.19 100 GLU A O 1
ATOM 789 N N . ALA A 1 101 ? 7.668 -10.360 1.658 1.00 97.69 101 ALA A N 1
ATOM 790 C CA . ALA A 1 101 ? 6.900 -10.779 0.488 1.00 97.69 101 ALA A CA 1
ATOM 791 C C . ALA A 1 101 ? 6.790 -9.663 -0.561 1.00 97.69 101 ALA A C 1
ATOM 793 O O . ALA A 1 101 ? 6.933 -9.919 -1.759 1.00 97.69 101 ALA A O 1
ATOM 794 N N . LEU A 1 102 ? 6.587 -8.416 -0.125 1.00 96.69 102 LEU A N 1
ATOM 795 C CA . LEU A 1 102 ? 6.531 -7.246 -1.000 1.00 96.69 102 LEU A CA 1
ATOM 796 C C . LEU A 1 102 ? 7.854 -7.049 -1.747 1.00 96.69 102 LEU A C 1
ATOM 798 O O . LEU A 1 102 ? 7.858 -6.860 -2.964 1.00 96.69 102 LEU A O 1
ATOM 802 N N . THR A 1 103 ? 8.969 -7.118 -1.019 1.00 96.38 103 THR A N 1
ATOM 803 C CA . THR A 1 103 ? 10.317 -6.946 -1.573 1.00 96.38 103 THR A CA 1
ATOM 804 C C . THR A 1 103 ? 10.650 -8.075 -2.541 1.00 96.38 103 THR A C 1
ATOM 806 O O . THR A 1 103 ? 11.047 -7.804 -3.673 1.00 96.38 103 THR A O 1
ATOM 809 N N . ARG A 1 104 ? 10.396 -9.327 -2.140 1.00 96.94 104 ARG A N 1
ATOM 810 C CA . ARG A 1 104 ? 10.591 -10.529 -2.962 1.00 96.94 104 ARG A CA 1
ATOM 811 C C . ARG A 1 104 ? 9.800 -10.459 -4.263 1.00 96.94 104 ARG A C 1
ATOM 813 O O . ARG A 1 104 ? 10.377 -10.604 -5.334 1.00 96.94 104 ARG A O 1
ATOM 820 N N . THR A 1 105 ? 8.497 -10.195 -4.178 1.00 96.69 105 THR A N 1
ATOM 821 C CA . THR A 1 105 ? 7.610 -10.150 -5.352 1.00 96.69 105 THR A CA 1
ATOM 822 C C . THR A 1 105 ? 8.026 -9.041 -6.312 1.00 96.69 105 THR A C 1
ATOM 824 O O . THR A 1 105 ? 8.085 -9.243 -7.525 1.00 96.69 105 THR A O 1
ATOM 827 N N . LYS A 1 106 ? 8.360 -7.860 -5.777 1.00 94.06 106 LYS A N 1
ATOM 828 C CA . LYS A 1 106 ? 8.813 -6.729 -6.588 1.00 94.06 106 LYS A CA 1
ATOM 829 C C . LYS A 1 106 ? 10.155 -7.020 -7.262 1.00 94.06 106 LYS A C 1
ATOM 831 O O . LYS A 1 106 ? 10.297 -6.723 -8.445 1.00 94.06 106 LYS A O 1
ATOM 836 N N . ALA A 1 107 ? 11.111 -7.603 -6.537 1.00 94.69 107 ALA A N 1
ATOM 837 C CA . ALA A 1 107 ? 12.401 -8.008 -7.089 1.00 94.69 107 ALA A CA 1
ATOM 838 C C . ALA A 1 107 ? 12.214 -9.043 -8.202 1.00 94.69 107 ALA A C 1
ATOM 840 O O . ALA A 1 107 ? 12.665 -8.810 -9.317 1.00 94.69 107 ALA A O 1
ATOM 841 N N . GLN A 1 108 ? 11.460 -10.113 -7.938 1.00 95.88 108 GLN A N 1
ATOM 842 C CA . GLN A 1 108 ? 11.162 -11.159 -8.915 1.00 95.88 108 GLN A CA 1
ATOM 843 C C . GLN A 1 108 ? 10.561 -10.581 -10.201 1.00 95.88 108 GLN A C 1
ATOM 845 O O . GLN A 1 108 ? 11.048 -10.881 -11.284 1.00 95.88 108 GLN A O 1
ATOM 850 N N . TYR A 1 109 ? 9.565 -9.700 -10.087 1.00 94.81 109 TYR A N 1
ATOM 851 C CA . TYR A 1 109 ? 8.926 -9.068 -11.241 1.00 94.81 109 TYR A CA 1
ATOM 852 C C . TYR A 1 109 ? 9.894 -8.252 -12.109 1.00 94.81 109 TYR A C 1
ATOM 854 O O . TYR A 1 109 ? 9.832 -8.294 -13.337 1.00 94.81 109 TYR A O 1
ATOM 862 N N . TYR A 1 110 ? 10.785 -7.469 -11.496 1.00 92.50 110 TYR A N 1
ATOM 863 C CA . TYR A 1 110 ? 11.747 -6.694 -12.279 1.00 92.50 110 TYR A CA 1
ATOM 864 C C . TYR A 1 110 ? 12.880 -7.564 -12.822 1.00 92.50 110 TYR A C 1
ATOM 866 O O . TYR A 1 110 ? 13.311 -7.321 -13.946 1.00 92.50 110 TYR A O 1
ATOM 874 N N . SER A 1 111 ? 13.296 -8.605 -12.098 1.00 93.81 111 SER A N 1
ATOM 875 C CA . SER A 1 111 ? 14.249 -9.597 -12.601 1.00 93.81 111 SER A CA 1
ATOM 876 C C . SER A 1 111 ? 13.721 -10.308 -13.845 1.00 93.81 111 SER A C 1
ATOM 878 O O . SER A 1 111 ? 14.455 -10.410 -14.825 1.00 93.81 111 SER A O 1
ATOM 880 N N . THR A 1 112 ? 12.449 -10.728 -13.857 1.00 94.62 112 THR A N 1
ATOM 881 C CA . THR A 1 112 ? 11.844 -11.358 -15.043 1.00 94.62 112 THR A CA 1
ATOM 882 C C . THR A 1 112 ? 11.793 -10.389 -16.219 1.00 94.62 112 THR A C 1
ATOM 884 O O . THR A 1 112 ? 12.218 -10.740 -17.309 1.00 94.62 112 THR A O 1
ATOM 887 N N . ILE A 1 113 ? 11.384 -9.133 -16.004 1.00 92.19 113 ILE A N 1
ATOM 888 C CA . ILE A 1 113 ? 11.352 -8.136 -17.090 1.00 92.19 113 ILE A CA 1
ATOM 889 C C . ILE A 1 113 ? 12.743 -7.866 -17.662 1.00 92.19 113 ILE A C 1
ATOM 891 O O . ILE A 1 113 ? 12.887 -7.732 -18.875 1.00 92.19 113 ILE A O 1
ATOM 895 N N . ILE A 1 114 ? 13.754 -7.738 -16.802 1.00 92.31 114 ILE A N 1
ATOM 896 C CA . ILE A 1 114 ? 15.135 -7.499 -17.229 1.00 92.31 114 ILE A CA 1
ATOM 897 C C . ILE A 1 114 ? 15.638 -8.680 -18.061 1.00 92.31 114 ILE A C 1
ATOM 899 O O . ILE A 1 114 ? 16.197 -8.464 -19.135 1.00 92.31 114 ILE A O 1
ATOM 903 N N . HIS A 1 115 ? 15.385 -9.904 -17.595 1.00 93.06 115 HIS A N 1
ATOM 904 C CA . HIS A 1 115 ? 15.739 -11.130 -18.303 1.00 93.06 115 HIS A CA 1
ATOM 905 C C . HIS A 1 115 ? 15.039 -11.221 -19.670 1.00 93.06 115 HIS A C 1
ATOM 907 O O . HIS A 1 115 ? 15.697 -11.392 -20.693 1.00 93.06 115 HIS A O 1
ATOM 913 N N . ASP A 1 116 ? 13.725 -11.002 -19.724 1.00 92.69 116 ASP A N 1
ATOM 914 C CA . ASP A 1 116 ? 12.940 -11.084 -20.964 1.00 92.69 116 ASP A CA 1
ATOM 915 C C . ASP A 1 116 ? 13.349 -10.014 -21.994 1.00 92.69 116 ASP A C 1
ATOM 917 O O . ASP A 1 116 ? 13.222 -10.203 -23.206 1.00 92.69 116 ASP A O 1
ATOM 921 N N . GLN A 1 117 ? 13.854 -8.868 -21.527 1.00 92.19 117 GLN A N 1
ATOM 922 C CA . GLN A 1 117 ? 14.283 -7.745 -22.365 1.00 92.19 117 GLN A CA 1
ATOM 923 C C . GLN A 1 117 ? 15.793 -7.727 -22.646 1.00 92.19 117 GLN A C 1
ATOM 925 O O . GLN A 1 117 ? 16.274 -6.762 -23.246 1.00 92.19 117 GLN A O 1
ATOM 930 N N . GLN A 1 118 ? 16.544 -8.768 -22.270 1.00 89.75 118 GLN A N 1
ATOM 931 C CA . GLN A 1 118 ? 18.013 -8.772 -22.332 1.00 89.75 118 GLN A CA 1
ATOM 932 C C . GLN A 1 118 ? 18.583 -8.543 -23.744 1.00 89.75 118 GLN A C 1
ATOM 934 O O . GLN A 1 118 ? 19.620 -7.907 -23.903 1.00 89.75 118 GLN A O 1
ATOM 939 N N . HIS A 1 119 ? 17.872 -8.978 -24.787 1.00 93.00 119 HIS A N 1
ATOM 940 C CA . HIS A 1 119 ? 18.275 -8.791 -26.188 1.00 93.00 119 HIS A CA 1
ATOM 941 C C . HIS A 1 119 ? 17.701 -7.508 -26.824 1.00 93.00 119 HIS A C 1
ATOM 943 O O . HIS A 1 119 ? 17.828 -7.294 -28.028 1.00 93.00 119 HIS A O 1
ATOM 949 N N . GLN A 1 120 ? 17.040 -6.647 -26.041 1.00 94.81 120 GLN A N 1
ATOM 950 C CA . GLN A 1 120 ? 16.392 -5.416 -26.507 1.00 94.81 120 GLN A CA 1
ATOM 951 C C . GLN A 1 120 ? 16.903 -4.207 -25.704 1.00 94.81 120 GLN A C 1
ATOM 953 O O . GLN A 1 120 ? 16.174 -3.674 -24.859 1.00 94.81 120 GLN A O 1
ATOM 958 N N . PRO A 1 121 ? 18.127 -3.711 -25.984 1.00 91.50 121 PRO A N 1
ATOM 959 C CA . PRO A 1 121 ? 18.805 -2.724 -25.141 1.00 91.50 121 PRO A CA 1
ATOM 960 C C . PRO A 1 121 ? 17.972 -1.454 -24.934 1.00 91.50 121 PRO A C 1
ATOM 962 O O . PRO A 1 121 ? 17.876 -0.954 -23.819 1.00 91.50 121 PRO A O 1
ATOM 965 N N . ARG A 1 122 ? 17.266 -0.967 -25.967 1.00 92.62 122 ARG A N 1
ATOM 966 C CA . ARG A 1 122 ? 16.381 0.208 -25.846 1.00 92.62 122 ARG A CA 1
ATOM 967 C C . ARG A 1 122 ? 15.285 0.023 -24.787 1.00 92.62 122 ARG A C 1
ATOM 969 O O . ARG A 1 122 ? 15.034 0.943 -24.011 1.00 92.62 122 ARG A O 1
ATOM 976 N N . LYS A 1 123 ? 14.635 -1.147 -24.742 1.00 90.50 123 LYS A N 1
ATOM 977 C CA . LYS A 1 123 ? 13.581 -1.437 -23.754 1.00 90.50 123 LYS A CA 1
ATOM 978 C C . LYS A 1 123 ? 14.172 -1.679 -22.370 1.00 90.50 123 LYS A C 1
ATOM 980 O O . LYS A 1 123 ? 13.669 -1.113 -21.404 1.00 90.50 123 LYS A O 1
ATOM 985 N N . LEU A 1 124 ? 15.279 -2.417 -22.294 1.00 93.31 124 LEU A N 1
ATOM 986 C CA . LEU A 1 124 ? 16.007 -2.669 -21.052 1.00 93.31 124 LEU A CA 1
ATOM 987 C C . LEU A 1 124 ? 16.422 -1.358 -20.365 1.00 93.31 124 LEU A C 1
ATOM 989 O O . LEU A 1 124 ? 16.039 -1.104 -19.222 1.00 93.31 124 LEU A O 1
ATOM 993 N N . PHE A 1 125 ? 17.131 -0.480 -21.081 1.00 90.50 125 PHE A N 1
ATOM 994 C CA . PHE A 1 125 ? 17.560 0.812 -20.542 1.00 90.50 125 PHE A CA 1
ATOM 995 C C . PHE A 1 125 ? 16.375 1.735 -20.236 1.00 90.50 125 PHE A C 1
ATOM 997 O O . PHE A 1 125 ? 16.445 2.505 -19.282 1.00 90.50 125 PHE A O 1
ATOM 1004 N N . SER A 1 126 ? 15.265 1.658 -20.978 1.00 88.38 126 SER A N 1
ATOM 1005 C CA . SER A 1 126 ? 14.033 2.384 -20.632 1.00 88.38 126 SER A CA 1
ATOM 1006 C C . SER A 1 126 ? 13.451 1.913 -19.291 1.00 88.38 126 SER A C 1
ATOM 1008 O O . SER A 1 126 ? 13.162 2.737 -18.418 1.00 88.38 126 SER A O 1
ATOM 1010 N N . THR A 1 127 ? 13.350 0.597 -19.084 1.00 88.00 127 THR A N 1
ATOM 1011 C CA . THR A 1 127 ? 12.880 -0.005 -17.829 1.00 88.00 127 THR A CA 1
ATOM 1012 C C . THR A 1 127 ? 13.783 0.373 -16.651 1.00 88.00 127 THR A C 1
ATOM 1014 O O . THR A 1 127 ? 13.272 0.797 -15.613 1.00 88.00 127 THR A O 1
ATOM 1017 N N . ILE A 1 128 ? 15.108 0.289 -16.815 1.00 87.69 128 ILE A N 1
ATOM 1018 C CA . ILE A 1 128 ? 16.093 0.666 -15.785 1.00 87.69 128 ILE A CA 1
ATOM 1019 C C . ILE A 1 128 ? 16.005 2.163 -15.468 1.00 87.69 128 ILE A C 1
ATOM 1021 O O . ILE A 1 128 ? 15.918 2.541 -14.303 1.00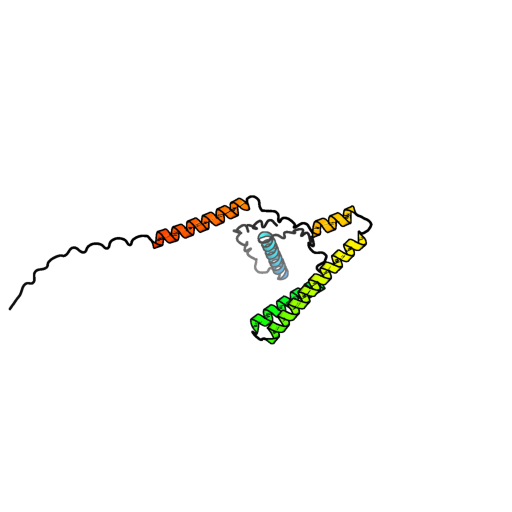 87.69 128 ILE A O 1
ATOM 1025 N N . ASN A 1 129 ? 15.942 3.028 -16.484 1.00 87.44 129 ASN A N 1
ATOM 1026 C CA . ASN A 1 129 ? 15.788 4.468 -16.273 1.00 87.44 129 ASN A CA 1
ATOM 1027 C C . ASN A 1 129 ? 14.498 4.803 -15.515 1.00 87.44 129 ASN A C 1
ATOM 1029 O O . ASN A 1 129 ? 14.510 5.689 -14.665 1.00 87.44 129 ASN A O 1
ATOM 1033 N N . ARG A 1 130 ? 13.399 4.086 -15.778 1.00 84.38 130 ARG A N 1
ATOM 1034 C CA . ARG A 1 130 ? 12.139 4.247 -15.035 1.00 84.38 130 ARG A CA 1
ATOM 1035 C C . ARG A 1 130 ? 12.254 3.810 -13.570 1.00 84.38 130 ARG A C 1
ATOM 1037 O O . ARG A 1 130 ? 11.550 4.357 -12.731 1.00 84.38 130 ARG A O 1
ATOM 1044 N N . LEU A 1 131 ? 13.093 2.820 -13.268 1.00 84.44 131 LEU A N 1
ATOM 1045 C CA . LEU A 1 131 ? 13.347 2.352 -11.902 1.00 84.44 131 LEU A CA 1
ATOM 1046 C C . LEU A 1 131 ? 14.248 3.305 -11.112 1.00 84.44 131 LEU A C 1
ATOM 1048 O O . LEU A 1 131 ? 14.018 3.508 -9.923 1.00 84.44 131 LEU A O 1
ATOM 1052 N N . LEU A 1 132 ? 15.274 3.849 -11.770 1.00 85.19 132 LEU A N 1
ATOM 1053 C CA . LEU A 1 132 ? 16.309 4.665 -11.135 1.00 85.19 132 LEU A CA 1
ATOM 1054 C C . LEU A 1 132 ? 15.952 6.150 -11.067 1.00 85.19 132 LEU A C 1
ATOM 1056 O O . LEU A 1 132 ? 16.389 6.831 -10.142 1.00 85.19 132 LEU A O 1
ATOM 1060 N N . ARG A 1 133 ? 15.171 6.677 -12.020 1.00 80.25 133 ARG A N 1
ATOM 1061 C CA . ARG A 1 133 ? 14.715 8.067 -11.936 1.00 80.25 133 ARG A CA 1
ATOM 1062 C C . ARG A 1 133 ? 13.599 8.172 -10.905 1.00 80.25 133 ARG A C 1
ATOM 1064 O O . ARG A 1 133 ? 12.566 7.520 -11.073 1.00 80.25 133 ARG A O 1
ATOM 1071 N N . PRO A 1 134 ? 13.735 9.051 -9.898 1.00 60.16 134 PRO A N 1
ATOM 1072 C CA . PRO A 1 134 ? 12.581 9.506 -9.150 1.00 60.16 134 PRO A CA 1
ATOM 1073 C C . PRO A 1 134 ? 11.586 10.065 -10.165 1.00 60.16 134 PRO A C 1
ATOM 1075 O O . PRO A 1 134 ? 11.928 10.954 -10.949 1.00 60.16 134 PRO A O 1
ATOM 1078 N N . ILE A 1 135 ? 10.361 9.538 -10.185 1.00 62.91 135 ILE A N 1
ATOM 1079 C CA . ILE A 1 135 ? 9.259 10.252 -10.822 1.00 62.91 135 ILE A CA 1
ATOM 1080 C C . ILE A 1 135 ? 9.168 11.553 -10.036 1.00 62.91 135 ILE A C 1
ATOM 1082 O O . ILE A 1 135 ? 8.705 11.545 -8.895 1.00 62.91 135 ILE A O 1
ATOM 1086 N N . ALA A 1 136 ? 9.682 12.645 -10.603 1.00 62.28 136 ALA A N 1
ATOM 1087 C CA . ALA A 1 136 ? 9.444 13.966 -10.060 1.00 62.28 136 ALA A CA 1
ATOM 1088 C C . ALA A 1 136 ? 7.925 14.094 -9.977 1.00 62.28 136 ALA A C 1
ATOM 1090 O O . ALA A 1 136 ? 7.240 14.063 -11.004 1.00 62.28 136 ALA A O 1
ATOM 1091 N N . ALA A 1 137 ? 7.392 14.100 -8.753 1.00 64.44 137 ALA A N 1
ATOM 1092 C CA . ALA A 1 137 ? 5.968 14.278 -8.554 1.00 64.44 137 ALA A CA 1
ATOM 1093 C C . ALA A 1 137 ? 5.598 15.571 -9.287 1.00 64.44 137 ALA A C 1
ATOM 1095 O O . ALA A 1 137 ? 6.285 16.576 -9.055 1.00 64.44 137 ALA A O 1
ATOM 1096 N N . PRO A 1 138 ? 4.589 15.554 -10.182 1.00 64.69 138 PRO A N 1
ATOM 1097 C CA . PRO A 1 138 ? 4.142 16.765 -10.844 1.00 64.69 138 PRO A CA 1
ATOM 1098 C C . PRO A 1 138 ? 3.878 17.800 -9.758 1.00 64.69 138 PRO A C 1
ATOM 1100 O O . PRO A 1 138 ? 2.990 17.610 -8.927 1.00 64.69 138 PRO A O 1
ATOM 1103 N N . GLN A 1 139 ? 4.714 18.834 -9.701 1.00 65.50 139 GLN A N 1
ATOM 1104 C CA . GLN A 1 139 ? 4.486 19.921 -8.769 1.00 65.50 139 GLN A CA 1
ATOM 1105 C C . GLN A 1 139 ? 3.215 20.615 -9.254 1.00 65.50 139 GLN A C 1
ATOM 1107 O O . GLN A 1 139 ? 3.127 20.918 -10.450 1.00 65.50 139 GLN A O 1
ATOM 1112 N N . PRO A 1 140 ? 2.202 20.808 -8.394 1.00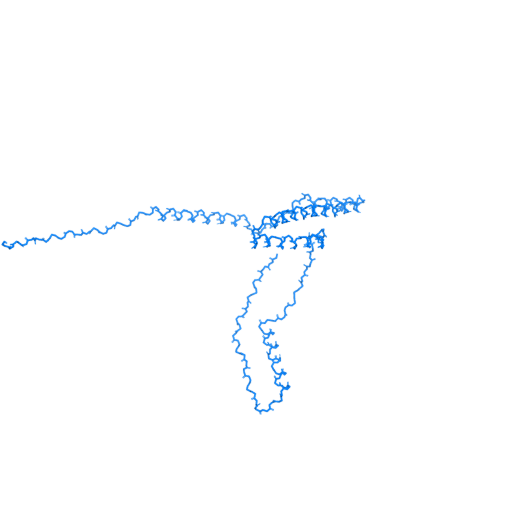 69.31 140 PRO A N 1
ATOM 1113 C CA . PRO A 1 140 ? 1.057 21.605 -8.788 1.00 69.31 140 PRO A CA 1
ATOM 1114 C C . PRO A 1 140 ? 1.548 22.986 -9.262 1.00 69.31 140 PRO A C 1
ATOM 1116 O O . PRO A 1 140 ? 2.539 23.495 -8.727 1.00 69.31 140 PRO A O 1
ATOM 1119 N N . PRO A 1 141 ? 0.909 23.590 -10.279 1.00 72.38 141 PRO A N 1
ATOM 1120 C CA . PRO A 1 141 ? 1.207 24.969 -10.656 1.00 72.38 141 PRO A CA 1
ATOM 1121 C C . PRO A 1 141 ? 1.122 25.854 -9.404 1.00 72.38 141 PRO A C 1
ATOM 1123 O O . PRO A 1 141 ? 0.133 25.770 -8.680 1.00 72.38 141 PRO A O 1
ATOM 1126 N N . GLY A 1 142 ? 2.173 26.625 -9.114 1.00 70.38 142 GLY A N 1
ATOM 1127 C CA . GLY A 1 142 ? 2.245 27.460 -7.908 1.00 70.38 142 GLY A CA 1
ATOM 1128 C C . GLY A 1 142 ? 2.613 26.726 -6.611 1.00 70.38 142 GLY A C 1
ATOM 1129 O O . GLY A 1 142 ? 2.417 27.271 -5.535 1.00 70.38 142 GLY A O 1
ATOM 1130 N N . ALA A 1 143 ? 3.154 25.499 -6.654 1.00 68.19 143 ALA A N 1
ATOM 1131 C CA . ALA A 1 143 ? 3.557 24.771 -5.438 1.00 68.19 143 ALA A CA 1
ATOM 1132 C C . ALA A 1 143 ? 4.570 25.532 -4.560 1.00 68.19 143 ALA A C 1
ATOM 1134 O O . ALA A 1 143 ? 4.541 25.400 -3.341 1.00 68.19 143 ALA A O 1
ATOM 1135 N N . ARG A 1 144 ? 5.475 26.307 -5.177 1.00 67.88 144 ARG A N 1
ATOM 1136 C CA . ARG A 1 144 ? 6.411 27.165 -4.431 1.00 67.88 144 ARG A CA 1
ATOM 1137 C C . ARG A 1 144 ? 5.677 28.329 -3.780 1.00 67.88 144 ARG A C 1
ATOM 1139 O O . ARG A 1 144 ? 5.888 28.551 -2.596 1.00 67.88 144 ARG A O 1
ATOM 1146 N N . ASP A 1 145 ? 4.788 28.966 -4.536 1.00 78.62 145 ASP A N 1
ATOM 1147 C CA . ASP A 1 145 ? 3.987 30.107 -4.091 1.00 78.62 145 ASP A CA 1
ATOM 1148 C C . ASP A 1 145 ? 3.071 29.703 -2.923 1.00 78.62 145 ASP A C 1
ATOM 1150 O O . ASP A 1 145 ? 3.019 30.377 -1.905 1.00 78.62 145 ASP A O 1
ATOM 1154 N N . LEU A 1 146 ? 2.471 28.509 -2.978 1.00 81.75 146 LEU A N 1
ATOM 1155 C CA . LEU A 1 146 ? 1.674 27.961 -1.877 1.00 81.75 146 LEU A CA 1
ATOM 1156 C C . LEU A 1 146 ? 2.504 27.719 -0.605 1.00 81.75 146 LEU A C 1
ATOM 1158 O O . LEU A 1 146 ? 2.004 27.913 0.500 1.00 81.75 146 LEU A O 1
ATOM 1162 N N . CYS A 1 147 ? 3.754 27.263 -0.736 1.00 83.06 147 CYS A N 1
ATOM 1163 C CA . CYS A 1 147 ? 4.636 27.054 0.415 1.00 83.06 147 CYS A CA 1
ATOM 1164 C C . CYS A 1 147 ? 5.050 28.380 1.062 1.00 83.06 147 CYS A C 1
ATOM 1166 O O . CYS A 1 147 ? 5.104 28.445 2.291 1.00 83.06 147 CYS A O 1
ATOM 1168 N N . SER A 1 148 ? 5.331 29.414 0.262 1.00 88.50 148 SER A N 1
ATOM 1169 C CA . SER A 1 148 ? 5.591 30.760 0.784 1.00 88.50 148 SER A CA 1
ATOM 1170 C C . SER A 1 148 ? 4.344 31.357 1.427 1.00 88.50 148 SER A C 1
ATOM 1172 O O . SER A 1 148 ? 4.416 31.758 2.581 1.00 88.50 148 SER A O 1
ATOM 1174 N N . ASP A 1 149 ? 3.185 31.286 0.769 1.00 89.38 149 ASP A N 1
ATOM 1175 C CA . ASP A 1 149 ? 1.921 31.810 1.300 1.00 89.38 149 ASP A CA 1
ATOM 1176 C C . ASP A 1 149 ? 1.546 31.136 2.628 1.00 89.38 149 ASP A C 1
ATOM 1178 O O . ASP A 1 149 ? 1.075 31.776 3.572 1.00 89.38 149 ASP A O 1
ATOM 1182 N N . PHE A 1 150 ? 1.781 29.823 2.727 1.00 90.44 150 PHE A N 1
ATOM 1183 C CA . PHE A 1 150 ? 1.583 29.075 3.962 1.00 90.44 150 PHE A CA 1
ATOM 1184 C C . PHE A 1 150 ? 2.526 29.568 5.063 1.00 90.44 150 PHE A C 1
ATOM 1186 O O . PHE A 1 150 ? 2.080 29.804 6.185 1.00 90.44 150 PHE A O 1
ATOM 1193 N N . LEU A 1 151 ? 3.816 29.741 4.763 1.00 93.44 151 LEU A N 1
ATOM 1194 C CA . LEU A 1 151 ? 4.789 30.238 5.734 1.00 93.44 151 LEU A CA 1
ATOM 1195 C C . LEU A 1 151 ? 4.417 31.643 6.230 1.00 93.44 151 LEU A C 1
ATOM 1197 O O . LEU A 1 151 ? 4.363 31.860 7.444 1.00 93.44 151 LEU A O 1
ATOM 1201 N N . ASP A 1 152 ? 4.095 32.547 5.309 1.00 94.81 152 ASP A N 1
ATOM 1202 C CA . ASP A 1 152 ? 3.737 33.935 5.598 1.00 94.81 152 ASP A CA 1
ATOM 1203 C C . ASP A 1 152 ? 2.481 34.013 6.470 1.00 94.81 152 ASP A C 1
ATOM 1205 O O . ASP A 1 152 ? 2.446 34.753 7.457 1.00 94.81 152 ASP A O 1
ATOM 1209 N N . PHE A 1 153 ? 1.473 33.180 6.188 1.00 96.19 153 PHE A N 1
ATOM 1210 C CA . PHE A 1 153 ? 0.272 33.084 7.016 1.00 96.19 153 PHE A CA 1
ATOM 1211 C C . PHE A 1 153 ? 0.597 32.713 8.470 1.00 96.19 153 PHE A C 1
ATOM 1213 O O . PHE A 1 153 ? 0.092 33.344 9.405 1.00 96.19 153 PHE A O 1
ATOM 1220 N N . PHE A 1 154 ? 1.439 31.697 8.689 1.00 96.44 154 PHE A N 1
ATOM 1221 C CA . PHE A 1 154 ? 1.788 31.273 10.047 1.00 96.44 154 PHE A CA 1
ATOM 1222 C C . PHE A 1 154 ? 2.662 32.299 10.763 1.00 96.44 154 PHE A C 1
ATOM 1224 O O . PHE A 1 154 ? 2.429 32.555 11.945 1.00 96.44 154 PHE A O 1
ATOM 1231 N N . GLN A 1 155 ? 3.605 32.930 10.065 1.00 96.25 155 GLN A N 1
ATOM 1232 C CA . GLN A 1 155 ? 4.413 34.012 10.629 1.00 96.25 155 GLN A CA 1
ATOM 1233 C C . GLN A 1 155 ? 3.542 35.202 11.045 1.00 96.25 155 GLN A C 1
ATOM 1235 O O . GLN A 1 155 ? 3.632 35.665 12.183 1.00 96.25 155 GLN A O 1
ATOM 1240 N N . ALA A 1 156 ? 2.632 35.645 10.174 1.00 95.75 156 ALA A N 1
ATOM 1241 C CA . ALA A 1 156 ? 1.690 36.718 10.478 1.00 95.75 156 ALA A CA 1
ATOM 1242 C C . ALA A 1 156 ? 0.795 36.370 11.677 1.00 95.75 156 ALA A C 1
ATOM 1244 O O . ALA A 1 156 ? 0.588 37.200 12.566 1.00 95.75 156 ALA A O 1
ATOM 1245 N N . LYS A 1 157 ? 0.309 35.126 11.751 1.00 94.69 157 LYS A N 1
ATOM 1246 C CA . LYS A 1 157 ? -0.511 34.652 12.871 1.00 94.69 157 LYS A CA 1
ATOM 1247 C C . LYS A 1 157 ? 0.259 34.640 14.192 1.00 94.69 157 LYS A C 1
ATOM 1249 O O . LYS A 1 157 ? -0.273 35.101 15.199 1.00 94.69 157 LYS A O 1
ATOM 1254 N N . VAL A 1 158 ? 1.493 34.135 14.196 1.00 96.12 158 VAL A N 1
ATOM 1255 C CA . VAL A 1 158 ? 2.363 34.129 15.385 1.00 96.12 158 VAL A CA 1
ATOM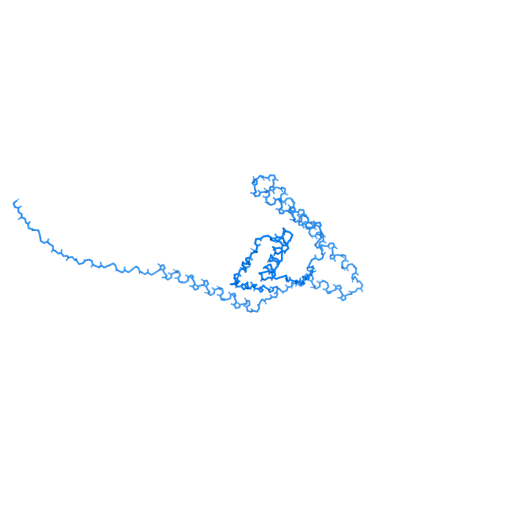 1256 C C . VAL A 1 158 ? 2.617 35.559 15.861 1.00 96.12 158 VAL A C 1
ATOM 1258 O O . VAL A 1 158 ? 2.403 35.859 17.035 1.00 96.12 158 VAL A O 1
ATOM 1261 N N . ASN A 1 159 ? 2.960 36.467 14.946 1.00 94.75 159 ASN A N 1
ATOM 1262 C CA . ASN A 1 159 ? 3.176 37.878 15.268 1.00 94.75 159 ASN A CA 1
ATOM 1263 C C . ASN A 1 159 ? 1.914 38.539 15.841 1.00 94.75 159 ASN A C 1
ATOM 1265 O O . ASN A 1 159 ? 1.992 39.257 16.835 1.00 94.75 159 ASN A O 1
ATOM 1269 N N . SER A 1 160 ? 0.741 38.258 15.266 1.00 94.38 160 SER A N 1
ATOM 1270 C CA . SER A 1 160 ? -0.539 38.772 15.765 1.00 94.38 160 SER A CA 1
ATOM 1271 C C . SER A 1 160 ? -0.828 38.322 17.200 1.00 94.38 160 SER A C 1
ATOM 1273 O O . SER A 1 160 ? -1.227 39.144 18.023 1.00 94.38 160 SER A O 1
ATOM 1275 N N . ILE A 1 161 ? -0.564 37.053 17.527 1.00 94.25 161 ILE A N 1
ATOM 1276 C CA . ILE A 1 161 ? -0.734 36.529 18.889 1.00 94.25 161 ILE A CA 1
ATOM 1277 C C . ILE A 1 161 ? 0.226 37.229 19.859 1.00 94.25 161 ILE A C 1
ATOM 1279 O O . ILE A 1 161 ? -0.198 37.658 20.930 1.00 94.25 161 ILE A O 1
ATOM 1283 N N . HIS A 1 162 ? 1.497 37.407 19.486 1.00 93.38 162 HIS A N 1
ATOM 1284 C CA . HIS A 1 162 ? 2.458 38.130 20.326 1.00 93.38 162 HIS A CA 1
ATOM 1285 C C . HIS A 1 162 ? 2.034 39.580 20.591 1.00 93.38 162 HIS A C 1
ATOM 1287 O O . HIS A 1 162 ? 2.144 40.047 21.723 1.00 93.38 162 HIS A O 1
ATOM 1293 N N . LEU A 1 163 ? 1.505 40.279 19.581 1.00 91.19 163 LEU A N 1
ATOM 1294 C CA . LEU A 1 163 ? 0.997 41.645 19.738 1.00 91.19 163 LEU A CA 1
ATOM 1295 C C . LEU A 1 163 ? -0.220 41.712 20.669 1.00 91.19 163 LEU A C 1
ATOM 1297 O O . LEU A 1 163 ? -0.314 42.631 21.476 1.00 91.19 163 LEU A O 1
ATOM 1301 N N . GLN A 1 164 ? -1.128 40.737 20.589 1.00 89.62 164 GLN A N 1
ATOM 1302 C CA . GLN A 1 164 ? -2.300 40.665 21.468 1.00 89.62 164 GLN A CA 1
ATOM 1303 C C . GLN A 1 164 ? -1.925 40.385 22.926 1.00 89.62 164 GLN A C 1
ATOM 1305 O O . GLN A 1 164 ? -2.543 40.939 23.830 1.00 89.62 164 GLN A O 1
ATOM 1310 N N . LEU A 1 165 ? -0.912 39.548 23.161 1.00 88.38 165 LEU A N 1
ATOM 1311 C CA . LEU A 1 165 ? -0.442 39.222 24.511 1.00 88.38 165 LEU A CA 1
ATOM 1312 C C . LEU A 1 165 ? 0.376 40.353 25.145 1.00 88.38 165 LEU A C 1
ATOM 1314 O O . LEU A 1 165 ? 0.337 40.522 26.360 1.00 88.38 165 LEU A O 1
ATOM 1318 N N . ASN A 1 166 ? 1.091 41.134 24.333 1.00 84.56 166 ASN A N 1
ATOM 1319 C CA . ASN A 1 166 ? 1.901 42.263 24.795 1.00 84.56 166 ASN A CA 1
ATOM 1320 C C . ASN A 1 166 ? 1.130 43.593 24.834 1.00 84.56 166 ASN A C 1
ATOM 1322 O O . ASN A 1 166 ? 1.723 44.633 25.127 1.00 84.56 166 ASN A O 1
ATOM 1326 N N . ALA A 1 167 ? -0.171 43.593 24.528 1.00 76.00 167 ALA A N 1
ATOM 1327 C CA . ALA A 1 167 ? -0.989 44.792 24.616 1.00 76.00 167 ALA A CA 1
ATOM 1328 C C . ALA A 1 167 ? -1.166 45.199 26.096 1.00 76.00 167 ALA A C 1
ATOM 1330 O O . ALA A 1 167 ? -1.630 44.384 26.898 1.00 76.00 167 ALA A O 1
ATOM 1331 N N . PRO A 1 168 ? -0.809 46.436 26.490 1.00 69.88 168 PRO A N 1
ATOM 1332 C CA . PRO A 1 168 ? -1.010 46.894 27.858 1.00 69.88 168 PRO A CA 1
ATOM 1333 C C . PRO A 1 168 ? -2.508 46.963 28.178 1.00 69.88 168 PRO A C 1
ATOM 1335 O O . PRO A 1 168 ? -3.309 47.429 27.365 1.00 69.88 168 PRO A O 1
ATOM 1338 N N . ALA A 1 169 ? -2.886 46.497 29.371 1.00 66.56 169 ALA A N 1
ATOM 1339 C CA . ALA A 1 169 ? -4.261 46.576 29.849 1.00 66.56 169 ALA A CA 1
ATOM 1340 C C . ALA A 1 169 ? -4.732 48.046 29.893 1.00 66.56 169 ALA A C 1
ATOM 1342 O O . ALA A 1 169 ? -3.940 48.923 30.256 1.00 66.56 169 ALA A O 1
ATOM 1343 N N . PRO A 1 170 ? -5.996 48.340 29.533 1.00 67.12 170 PRO A N 1
ATOM 1344 C CA . PRO A 1 170 ? -6.507 49.703 29.578 1.00 67.12 170 PRO A CA 1
ATOM 1345 C C . PRO A 1 170 ? -6.413 50.261 31.009 1.00 67.12 170 PRO A C 1
ATOM 1347 O O . PRO A 1 170 ? -6.680 49.524 31.965 1.00 67.12 170 PRO A O 1
ATOM 1350 N N . PRO A 1 171 ? -6.032 51.542 31.183 1.00 62.88 171 PRO A N 1
ATOM 1351 C CA . PRO A 1 171 ? -5.926 52.144 32.504 1.00 62.88 171 PRO A CA 1
ATOM 1352 C C . PRO A 1 171 ? -7.297 52.127 33.186 1.00 62.88 171 PRO A C 1
ATOM 1354 O O . PRO A 1 171 ? -8.290 52.599 32.630 1.00 62.88 171 PRO A O 1
ATOM 1357 N N . ALA A 1 172 ? -7.347 51.549 34.389 1.00 60.88 172 ALA A N 1
ATOM 1358 C CA . ALA A 1 172 ? -8.552 51.524 35.204 1.00 60.88 172 ALA A CA 1
ATOM 1359 C C . ALA A 1 172 ? -9.020 52.966 35.489 1.00 60.88 172 ALA A C 1
ATOM 1361 O O . ALA A 1 172 ? -8.183 53.817 35.811 1.00 60.88 172 ALA A O 1
ATOM 1362 N N . PRO A 1 173 ? -10.329 53.262 35.383 1.00 55.53 173 PRO A N 1
ATOM 1363 C CA . PRO A 1 173 ? -10.841 54.600 35.628 1.00 55.53 173 PRO A CA 1
ATOM 1364 C C . PRO A 1 173 ? -10.576 55.005 37.079 1.00 55.53 173 PRO A C 1
ATOM 1366 O O . PRO A 1 173 ? -10.973 54.323 38.023 1.00 55.53 173 PRO A O 1
ATOM 1369 N N . HIS A 1 174 ? -9.881 56.128 37.233 1.00 58.09 174 HIS A N 1
ATOM 1370 C CA . HIS A 1 174 ? -9.565 56.753 38.508 1.00 58.09 174 HIS A CA 1
ATOM 1371 C C . HIS A 1 174 ? -10.872 57.085 39.241 1.00 58.09 174 HIS A C 1
ATOM 1373 O O . HIS A 1 174 ? -11.648 57.933 38.801 1.00 58.09 174 HIS A O 1
ATOM 1379 N N . THR A 1 175 ? -11.142 56.400 40.351 1.00 52.22 175 THR A N 1
ATOM 1380 C CA . THR A 1 175 ? -12.252 56.732 41.246 1.00 52.22 175 THR A CA 1
ATOM 1381 C C . THR A 1 175 ? -11.988 58.090 41.887 1.00 52.22 175 THR A C 1
ATOM 1383 O O . THR A 1 175 ? -11.061 58.234 42.684 1.00 52.22 175 THR A O 1
ATOM 1386 N N . ALA A 1 176 ? -12.805 59.082 41.532 1.00 44.50 176 ALA A N 1
ATOM 1387 C CA . ALA A 1 176 ? -12.857 60.369 42.208 1.00 44.50 176 ALA A CA 1
ATOM 1388 C C . ALA A 1 176 ? -13.210 60.158 43.691 1.00 44.50 176 ALA A C 1
ATOM 1390 O O . ALA A 1 176 ? -14.233 59.560 44.026 1.00 44.50 176 ALA A O 1
ATOM 1391 N N . HIS A 1 177 ? -12.330 60.630 44.569 1.00 43.03 177 HIS A N 1
ATOM 1392 C CA . HIS A 1 177 ? -12.505 60.624 46.014 1.00 43.03 177 HIS A CA 1
ATOM 1393 C C . HIS A 1 177 ? -13.503 61.734 46.381 1.00 43.03 177 HIS A C 1
ATOM 1395 O O . HIS A 1 177 ? -13.186 62.914 46.271 1.00 43.03 177 HIS A O 1
ATOM 1401 N N . CYS A 1 178 ? -14.721 61.369 46.787 1.00 39.00 178 CYS A N 1
ATOM 1402 C CA . CYS A 1 178 ? -15.677 62.303 47.381 1.00 39.00 178 CYS A CA 1
ATOM 1403 C C . CYS A 1 178 ? -15.564 62.209 48.904 1.00 39.00 178 CYS A C 1
ATOM 1405 O O . CYS A 1 178 ? -15.996 61.219 49.495 1.00 39.00 178 CYS A O 1
ATOM 1407 N N . ASP A 1 179 ? -14.979 63.232 49.527 1.00 44.94 179 ASP A N 1
ATOM 1408 C CA . ASP A 1 179 ? -15.013 63.431 50.976 1.00 44.94 179 ASP A CA 1
ATOM 1409 C C . ASP A 1 179 ? -16.464 63.557 51.461 1.00 44.94 179 ASP A C 1
ATOM 1411 O O . ASP A 1 179 ? -17.213 64.437 51.029 1.00 44.94 179 ASP A O 1
ATOM 1415 N N . ARG A 1 180 ? -16.871 62.686 52.389 1.00 41.66 180 ARG A N 1
ATOM 1416 C CA . ARG A 1 180 ? -18.058 62.894 53.225 1.00 41.66 180 ARG A CA 1
ATOM 1417 C C . ARG A 1 180 ? -17.603 63.079 54.662 1.00 41.66 180 ARG A C 1
ATOM 1419 O O . ARG A 1 180 ? -17.141 62.137 55.298 1.00 41.66 180 ARG A O 1
ATOM 1426 N N . GLY A 1 181 ? -17.768 64.307 55.146 1.00 42.44 181 GLY A N 1
ATOM 1427 C CA . GLY A 1 181 ? -17.600 64.666 56.546 1.00 42.44 181 GLY A CA 1
ATOM 1428 C C . GLY A 1 181 ? -18.506 63.834 57.452 1.00 42.44 181 GLY A C 1
ATOM 1429 O O . GLY A 1 181 ? -19.668 63.573 57.138 1.00 42.44 181 GLY A O 1
ATOM 1430 N N . VAL A 1 182 ? -17.944 63.418 58.582 1.00 44.88 182 VAL A N 1
ATOM 1431 C CA . VAL A 1 182 ? -18.649 62.716 59.651 1.00 44.88 182 VAL A CA 1
ATOM 1432 C C . VAL A 1 182 ? -19.204 63.762 60.615 1.00 44.88 182 VAL A C 1
ATOM 1434 O O . VAL A 1 182 ? -18.455 64.548 61.189 1.00 44.88 182 VAL A O 1
ATOM 1437 N N . VAL A 1 183 ? -20.526 63.770 60.783 1.00 43.44 183 VAL A N 1
ATOM 1438 C CA . VAL A 1 183 ? -21.222 64.507 61.844 1.00 43.44 183 VAL A CA 1
ATOM 1439 C C . VAL A 1 183 ? -21.257 63.605 63.079 1.00 43.44 183 VAL A C 1
ATOM 1441 O O . VAL A 1 183 ? -21.797 62.503 63.017 1.00 43.44 183 VAL A O 1
ATOM 1444 N N . SER A 1 184 ? -20.656 64.060 64.179 1.00 43.91 184 SER A N 1
ATOM 1445 C CA . SER A 1 184 ? -20.648 63.375 65.478 1.00 43.91 184 SER A CA 1
ATOM 1446 C C . SER A 1 184 ? -21.837 63.845 66.320 1.00 43.91 184 SER A C 1
ATOM 1448 O O . SER A 1 184 ? -21.998 65.048 66.519 1.00 43.91 184 SER A O 1
ATOM 1450 N N . TYR A 1 185 ? -22.638 62.914 66.842 1.00 38.94 185 TYR A N 1
ATOM 1451 C CA . TYR A 1 185 ? -23.624 63.170 67.897 1.00 38.94 185 TYR A CA 1
ATOM 1452 C C . TYR A 1 185 ? -23.264 62.338 69.134 1.00 38.94 185 TYR A C 1
ATOM 1454 O O . TYR A 1 185 ? -23.080 61.134 68.994 1.00 38.94 185 TYR A O 1
ATOM 1462 N N . MET A 1 186 ? -23.178 63.052 70.269 1.00 41.28 186 MET A N 1
ATOM 1463 C CA . MET A 1 186 ? -22.968 62.666 71.683 1.00 41.28 186 MET A CA 1
ATOM 1464 C C . MET A 1 186 ? -22.012 61.515 72.006 1.00 41.28 186 MET A C 1
ATOM 1466 O O . MET A 1 186 ? -22.381 60.340 71.814 1.00 41.28 186 MET A O 1
#

Radius of gyration: 35.81 Å; chains: 1; bounding box: 80×77×98 Å

Foldseek 3Di:
DDPDPPPQPPDPDDQPPDDDDPPDDPVVVVVVVVVSVVVVCCVRPNDDDDDDDPPPPCPLCDPVLVVLVVVLVVLVVVCVVPVDPVSVVVSVVSVVVSVVCSVVSSVVVVVVVLVVCVVPVVVNVVSVCVVPDDPPDPQPVCNVVVVVVVVVVVVVVVVVVVCVVPDDDPDDDDDDDDDDDDDDDD

Sequence (186 aa):
MSWRACTCPKYHGSIPSRPYPPNTPVDDLVACYNTALALSLDALAPLKTRTVSYNCPAPWFTAELRSMKAACRRLERLTRGTGLTVHLEAYKDHVRAYKEALTRTKAQYYSTIIHDQQHQPRKLFSTINRLLRPIAAPQPPGARDLCSDFLDFFQAKVNSIHLQLNAPAPPAPHTAHCDRGVVSYM

Organism: Dissostichus mawsoni (NCBI:txid36200)

pLDDT: mean 80.28, std 18.71, range [29.34, 98.38]

Secondary structure (DSSP, 8-state):
------------PPP--PPPPTT--HHHHHHHHHHHHHHHHHHHS-----PPP---S-TT--HHHHHHHHHHHHHHHHHHHH--HHHHHHHHHHHHHHHHHHHHHHHHHHHHHHHHTTT-HHHHHHHHHHHHS-----PPTTHHHHHHHHHHHHHHHHHHHHHHHTSPPPPPP-------PPPP--